Protein AF-A0A9N9KA61-F1 (afdb_monomer_lite)

Sequence (278 aa):
DECEENENVFFELIQNPFEILEFSRNLKVINDILEKQPDSPISALCVDVIQTQFLINYDLQKLSLYFMDATQILFTDEVKALQLISSISLLKSFGNAFWSTRGQENFLINPVEIDEDEELDINLRNINQRMELPNPLIHSFLIYLLKALKLSQGFSLDDIKRFCQTNKNSMPWLNGLEWTEKEGGRIDFNPYWYLEHYNRAEHAADRICRGDETFSNELLKSITNAKANEKDLVDLRVSFSGMIITRMYHIRASRELNQVETILAQKIYASLEKAHLP

pLDDT: mean 72.26, std 16.19, range [34.75, 95.19]

Radius of gyration: 22.52 Å; chains: 1; bounding box: 49×54×66 Å

Secondary structure (DSSP, 8-state):
------TTHHHHHHH-HHHHHHH-HHHHHHHHHHHH-TTSHHHHHHHHHIIIIISTT--HHHHHTTHHHHHHHTT-SS--HHHHHHHHHHHHHHHHHHHHHTTT--TTTSPPP----TT-S--HHHHHHHHTS--HHHHHHHHHHHHHHHHHH---HHHHHHHHHHHTTT-GGGGG-----SSS------TTTTSHHHHHHHHHHHHHHTT-HHHHHHHHHHHH-TTS-HHHHHHHHHHHHHHHHHHHHHHHTTS---HHHHHHHHHHHHHHHHT---

Structure (mmCIF, N/CA/C/O backbone):
data_AF-A0A9N9KA61-F1
#
_entry.id   AF-A0A9N9KA61-F1
#
loop_
_atom_site.group_PDB
_atom_site.id
_atom_site.type_symbol
_atom_site.label_atom_id
_atom_site.label_alt_id
_atom_site.label_comp_id
_atom_site.label_asym_id
_atom_site.label_entity_id
_atom_site.label_seq_id
_atom_site.pdbx_PDB_ins_code
_atom_site.Cartn_x
_atom_site.Cartn_y
_atom_site.Cartn_z
_atom_site.occupancy
_atom_site.B_iso_or_equiv
_atom_site.auth_seq_id
_atom_site.auth_comp_id
_atom_site.auth_asym_id
_atom_site.auth_atom_id
_atom_site.pdbx_PDB_model_num
ATOM 1 N N . ASP A 1 1 ? -1.951 9.232 34.457 1.00 37.59 1 ASP A N 1
ATOM 2 C CA . ASP A 1 1 ? -1.099 8.172 33.885 1.00 37.59 1 ASP A CA 1
ATOM 3 C C . ASP A 1 1 ? -1.436 7.899 32.415 1.00 37.59 1 ASP A C 1
ATOM 5 O O . ASP A 1 1 ? -1.527 6.753 32.014 1.00 37.59 1 ASP A O 1
ATOM 9 N N . GLU A 1 2 ? -1.616 8.948 31.598 1.00 36.41 2 GLU A N 1
ATOM 10 C CA . GLU A 1 2 ? -2.076 8.861 30.190 1.00 36.41 2 GLU A CA 1
ATOM 11 C C . GLU A 1 2 ? -1.020 9.357 29.172 1.00 36.41 2 GLU A C 1
ATOM 13 O O . GLU A 1 2 ? -1.367 9.718 28.054 1.00 36.41 2 GLU A O 1
ATOM 18 N N . CYS A 1 3 ? 0.270 9.412 29.528 1.00 34.75 3 CYS A N 1
ATOM 19 C CA . CYS A 1 3 ? 1.287 10.084 28.698 1.00 34.75 3 CYS A CA 1
ATOM 20 C C . CYS A 1 3 ? 2.586 9.286 28.505 1.00 34.75 3 CYS A C 1
ATOM 22 O O . CYS A 1 3 ? 3.669 9.858 28.556 1.00 34.75 3 CYS A O 1
ATOM 24 N N . GLU A 1 4 ? 2.491 7.990 28.239 1.00 42.88 4 GLU A N 1
ATOM 25 C CA . GLU A 1 4 ? 3.420 7.370 27.292 1.00 42.88 4 GLU A CA 1
ATOM 26 C C . GLU A 1 4 ? 2.532 6.837 26.170 1.00 42.88 4 GLU A C 1
ATOM 28 O O . GLU A 1 4 ? 1.972 5.747 26.270 1.00 42.88 4 GLU A O 1
ATOM 33 N N . GLU A 1 5 ? 2.276 7.671 25.154 1.00 52.91 5 GLU A N 1
ATOM 34 C CA . GLU A 1 5 ? 1.720 7.184 23.891 1.00 52.91 5 GLU A CA 1
ATOM 35 C C . GLU A 1 5 ? 2.680 6.103 23.406 1.00 52.91 5 GLU A C 1
ATOM 37 O O . GLU A 1 5 ? 3.788 6.401 22.971 1.00 52.91 5 GLU A O 1
ATOM 42 N N . ASN A 1 6 ? 2.292 4.843 23.604 1.00 62.62 6 ASN A N 1
ATOM 43 C CA . ASN A 1 6 ? 3.119 3.699 23.276 1.00 62.62 6 ASN A CA 1
ATOM 44 C C . ASN A 1 6 ? 3.519 3.827 21.799 1.00 62.62 6 ASN A C 1
ATOM 46 O O . ASN A 1 6 ? 2.664 3.730 20.917 1.00 62.62 6 ASN A O 1
ATOM 50 N N . GLU A 1 7 ? 4.803 4.077 21.523 1.00 66.56 7 GLU A N 1
ATOM 51 C CA . GLU A 1 7 ? 5.330 4.287 20.163 1.00 66.56 7 GLU A CA 1
ATOM 52 C C . GLU A 1 7 ? 5.029 3.095 19.234 1.00 66.56 7 GLU A C 1
ATOM 54 O O . GLU A 1 7 ? 5.123 3.203 18.008 1.00 66.56 7 GLU A O 1
ATOM 59 N N . ASN A 1 8 ? 4.642 1.955 19.820 1.00 83.19 8 ASN A N 1
ATOM 60 C CA . ASN A 1 8 ? 4.286 0.724 19.133 1.00 83.19 8 ASN A CA 1
ATOM 61 C C . ASN A 1 8 ? 2.783 0.426 19.100 1.00 83.19 8 ASN A C 1
ATOM 63 O O . ASN A 1 8 ? 2.400 -0.649 18.642 1.00 83.19 8 ASN A O 1
ATOM 67 N N . VAL A 1 9 ? 1.921 1.354 19.524 1.00 88.94 9 VAL A N 1
ATOM 68 C CA . VAL A 1 9 ? 0.476 1.107 19.661 1.00 88.94 9 VAL A CA 1
ATOM 69 C C . VAL A 1 9 ? -0.165 0.589 18.374 1.00 88.94 9 VAL A C 1
ATOM 71 O O . VAL A 1 9 ? -1.014 -0.293 18.420 1.00 88.94 9 VAL A O 1
ATOM 74 N N . PHE A 1 10 ? 0.270 1.076 17.209 1.00 90.88 10 PHE A N 1
ATOM 75 C CA . PHE A 1 10 ? -0.259 0.627 15.919 1.00 90.88 10 PHE A CA 1
ATOM 76 C C . PHE A 1 10 ? 0.281 -0.739 15.483 1.00 90.88 10 PHE A C 1
ATOM 78 O O . PHE A 1 10 ? -0.416 -1.444 14.761 1.00 90.88 10 PHE A O 1
ATOM 85 N N . PHE A 1 11 ? 1.471 -1.145 15.936 1.00 92.25 11 PHE A N 1
ATOM 86 C CA . PHE A 1 11 ? 1.954 -2.515 15.740 1.00 92.25 11 PHE A CA 1
ATOM 87 C C . PHE A 1 11 ? 1.181 -3.492 16.626 1.00 92.25 11 PHE A C 1
ATOM 89 O O . PHE A 1 11 ? 0.689 -4.511 16.146 1.00 92.25 11 PHE A O 1
ATOM 96 N N . GLU A 1 12 ? 0.991 -3.139 17.898 1.00 91.88 12 GLU A N 1
ATOM 97 C CA . GLU A 1 12 ? 0.197 -3.932 18.839 1.00 91.88 12 GLU A CA 1
ATOM 98 C C . GLU A 1 12 ? -1.258 -4.048 18.385 1.00 91.88 12 GLU A C 1
ATOM 100 O O . GLU A 1 12 ? -1.851 -5.116 18.489 1.00 91.88 12 GLU A O 1
ATOM 105 N N . LEU A 1 13 ? -1.827 -2.984 17.810 1.00 92.56 13 LEU A N 1
ATOM 106 C CA . LEU A 1 13 ? -3.186 -2.991 17.276 1.00 92.56 13 LEU A CA 1
ATOM 107 C C . LEU A 1 13 ? -3.352 -3.961 16.093 1.00 92.56 13 LEU A C 1
ATOM 109 O O . LEU A 1 13 ? -4.434 -4.517 15.917 1.00 92.56 13 LEU A O 1
ATOM 113 N N . ILE A 1 14 ? -2.306 -4.186 15.290 1.00 93.56 14 ILE A N 1
ATOM 114 C CA . ILE A 1 14 ? -2.343 -5.168 14.194 1.00 93.56 14 ILE A CA 1
ATOM 115 C C . ILE A 1 14 ? -2.494 -6.588 14.754 1.00 93.56 14 ILE A C 1
ATOM 117 O O . ILE A 1 14 ? -3.266 -7.371 14.201 1.00 93.56 14 ILE A O 1
ATOM 121 N N . GLN A 1 15 ? -1.811 -6.896 15.858 1.00 92.25 15 GLN A N 1
ATOM 122 C CA . GLN A 1 15 ? -1.774 -8.235 16.454 1.00 92.25 15 GLN A CA 1
ATOM 123 C C . GLN A 1 15 ? -2.919 -8.483 17.450 1.00 92.25 15 GLN A C 1
ATOM 125 O O . GLN A 1 15 ? -3.560 -9.529 17.403 1.00 92.25 15 GLN A O 1
ATOM 130 N N . ASN A 1 16 ? -3.211 -7.511 18.318 1.00 91.06 16 ASN A N 1
ATOM 131 C CA . ASN A 1 16 ? -4.141 -7.624 19.447 1.00 91.06 16 ASN A CA 1
ATOM 132 C C . ASN A 1 16 ? -5.158 -6.462 19.458 1.00 91.06 16 ASN A C 1
ATOM 134 O O . ASN A 1 16 ? -5.210 -5.673 20.406 1.00 91.06 16 ASN A O 1
ATOM 138 N N . PRO A 1 17 ? -6.010 -6.329 18.423 1.00 91.12 17 PRO A N 1
ATOM 139 C CA . PRO A 1 17 ? -6.897 -5.175 18.261 1.00 91.12 17 PRO A CA 1
ATOM 140 C C . PRO A 1 17 ? -7.887 -5.007 19.421 1.00 91.12 17 PRO A C 1
ATOM 142 O O . PRO A 1 17 ? -8.174 -3.884 19.825 1.00 91.12 17 PRO A O 1
AT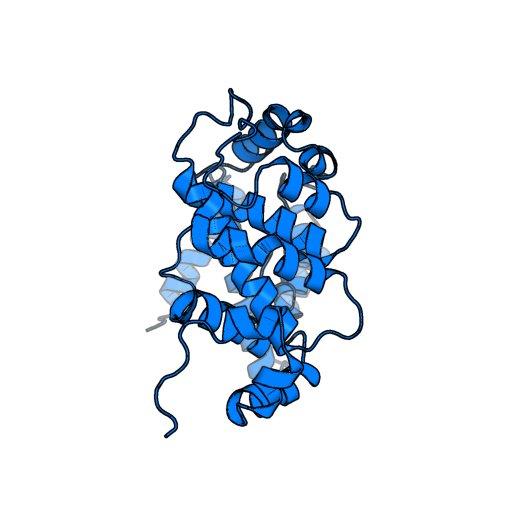OM 145 N N . PHE A 1 18 ? -8.423 -6.100 19.972 1.00 88.69 18 PHE A N 1
ATOM 146 C CA . PHE A 1 18 ? -9.443 -6.034 21.022 1.00 88.69 18 PHE A CA 1
ATOM 147 C C . PHE A 1 18 ? -8.883 -5.479 22.332 1.00 88.69 18 PHE A C 1
ATOM 149 O O . PHE A 1 18 ? -9.473 -4.562 22.897 1.00 88.69 18 PHE A O 1
ATOM 156 N N . GLU A 1 19 ? -7.722 -5.970 22.769 1.00 88.50 19 GLU A N 1
ATOM 157 C CA . GLU A 1 19 ? -7.084 -5.529 24.014 1.00 88.50 19 GLU A CA 1
ATOM 158 C C . GLU A 1 19 ? -6.698 -4.046 23.945 1.00 88.50 19 GLU A C 1
ATOM 160 O O . GLU A 1 19 ? -7.005 -3.273 24.854 1.00 88.50 19 GLU A O 1
ATOM 165 N N . ILE A 1 20 ? -6.113 -3.610 22.825 1.00 89.56 20 ILE A N 1
ATOM 166 C CA . ILE A 1 20 ? -5.687 -2.217 22.640 1.00 89.56 20 ILE A CA 1
ATOM 167 C C . ILE A 1 20 ? -6.881 -1.258 22.562 1.00 89.56 20 ILE A C 1
ATOM 169 O O . ILE A 1 20 ? -6.844 -0.166 23.138 1.00 89.56 20 ILE A O 1
ATOM 173 N N . LEU A 1 21 ? -7.967 -1.654 21.891 1.00 89.25 21 LEU A N 1
ATOM 174 C CA . LEU A 1 21 ? -9.187 -0.845 21.818 1.00 89.25 21 LEU A CA 1
ATOM 175 C C . LEU A 1 21 ? -9.950 -0.808 23.151 1.00 89.25 21 LEU A C 1
ATOM 177 O O . LEU A 1 21 ? -10.668 0.156 23.414 1.00 89.25 21 LEU A O 1
ATOM 181 N N . GLU A 1 22 ? -9.823 -1.824 24.003 1.00 87.44 22 GLU A N 1
ATOM 182 C CA . GLU A 1 22 ? -10.359 -1.770 25.367 1.00 87.44 22 GLU A CA 1
ATOM 183 C C . GLU A 1 22 ? -9.522 -0.873 26.279 1.00 87.44 22 GLU A C 1
ATOM 185 O O . GLU A 1 22 ? -10.087 -0.125 27.081 1.00 87.44 22 GLU A O 1
ATOM 190 N N . PHE A 1 23 ? -8.197 -0.895 26.120 1.00 85.81 23 PHE A N 1
ATOM 191 C CA . PHE A 1 23 ? -7.278 -0.085 26.912 1.00 85.81 23 PHE A CA 1
ATOM 192 C C . PHE A 1 23 ? -7.343 1.409 26.555 1.00 85.81 23 PHE A C 1
ATOM 194 O O . PHE A 1 23 ? -7.312 2.263 27.440 1.00 85.81 23 PHE A O 1
ATOM 201 N N . SER A 1 24 ? -7.484 1.748 25.268 1.00 87.25 24 SER A N 1
ATOM 202 C CA . SER A 1 24 ? -7.511 3.137 24.801 1.00 87.25 24 SER A CA 1
ATOM 203 C C . SER A 1 24 ? -8.900 3.586 24.360 1.00 87.25 24 SER A C 1
ATOM 205 O O . SER A 1 24 ? -9.372 3.303 23.254 1.00 87.25 24 SER A O 1
ATOM 207 N N . ARG A 1 25 ? -9.533 4.412 25.201 1.00 87.38 25 ARG A N 1
ATOM 208 C CA . ARG A 1 25 ? -10.829 5.032 24.891 1.00 87.38 25 ARG A CA 1
ATOM 209 C C . ARG A 1 25 ? -10.782 5.877 23.615 1.00 87.38 25 ARG A C 1
ATOM 211 O O . ARG A 1 25 ? -11.756 5.888 22.865 1.00 87.38 25 ARG A O 1
ATOM 218 N N . ASN A 1 26 ? -9.670 6.564 23.357 1.00 87.75 26 ASN A N 1
ATOM 219 C CA . ASN A 1 26 ? -9.511 7.406 22.170 1.00 87.75 26 ASN A CA 1
ATOM 220 C C . ASN A 1 26 ? -9.440 6.561 20.895 1.00 87.75 26 ASN A C 1
ATOM 222 O O . ASN A 1 26 ? -10.169 6.840 19.944 1.00 87.75 26 ASN A O 1
ATOM 226 N N . LEU A 1 27 ? -8.636 5.490 20.892 1.00 89.38 27 LEU A N 1
ATOM 227 C CA . LEU A 1 27 ? -8.548 4.582 19.744 1.00 89.38 27 LEU A CA 1
ATOM 228 C C . LEU A 1 27 ? -9.878 3.873 19.489 1.00 89.38 27 LEU A C 1
ATOM 230 O O . LEU A 1 27 ? -10.267 3.717 18.335 1.00 89.38 27 LEU A O 1
ATOM 234 N N . LYS A 1 28 ? -10.624 3.530 20.546 1.00 91.56 28 LYS A N 1
ATOM 235 C CA . LYS A 1 28 ? -11.981 2.989 20.420 1.00 91.56 28 LYS A CA 1
ATOM 236 C C . LYS A 1 28 ? -12.931 3.947 19.712 1.00 91.56 28 LYS A C 1
ATOM 238 O O . LYS A 1 28 ? -13.596 3.552 18.764 1.00 91.56 28 LYS A O 1
ATOM 243 N N . VAL A 1 29 ? -12.956 5.217 20.122 1.00 90.38 29 VAL A N 1
ATOM 244 C CA . VAL A 1 29 ? -13.795 6.236 19.470 1.00 90.38 29 VAL A CA 1
ATOM 245 C C . VAL A 1 29 ? -13.406 6.411 18.002 1.00 90.38 29 VAL A C 1
ATOM 247 O O . VAL A 1 29 ? -14.286 6.491 17.147 1.00 90.38 29 VAL A O 1
ATOM 250 N N . ILE A 1 30 ? -12.105 6.439 17.696 1.00 87.56 30 ILE A N 1
ATOM 251 C CA . ILE A 1 30 ? -11.615 6.522 16.316 1.00 87.56 30 ILE A CA 1
ATOM 252 C C . ILE A 1 30 ? -12.072 5.295 15.516 1.00 87.56 30 ILE A C 1
ATOM 254 O O . ILE A 1 30 ? -12.637 5.454 14.436 1.00 87.56 30 ILE A O 1
ATOM 258 N N . ASN A 1 31 ? -11.907 4.085 16.058 1.00 91.44 31 ASN A N 1
ATOM 259 C CA . ASN A 1 31 ? -12.370 2.854 15.421 1.00 91.44 31 ASN A CA 1
ATOM 260 C C . ASN A 1 31 ? -13.880 2.889 15.136 1.00 91.44 31 ASN A C 1
ATOM 262 O O . ASN A 1 31 ? -14.290 2.603 14.017 1.00 91.44 31 ASN A O 1
ATOM 266 N N . ASP A 1 32 ? -14.697 3.306 16.104 1.00 91.88 32 ASP A N 1
ATOM 267 C CA . ASP A 1 32 ? -16.156 3.375 15.957 1.00 91.88 32 ASP A CA 1
ATOM 268 C C . ASP A 1 32 ? -16.601 4.404 14.896 1.00 91.88 32 ASP A C 1
ATOM 270 O O . ASP A 1 32 ? -17.663 4.260 14.282 1.00 91.88 32 ASP A O 1
ATOM 274 N N . ILE A 1 33 ? -15.821 5.472 14.683 1.00 88.38 33 ILE A N 1
ATOM 275 C CA . ILE A 1 33 ? -16.050 6.442 13.600 1.00 88.38 33 ILE A CA 1
ATOM 276 C C . ILE A 1 33 ? -15.722 5.803 12.248 1.00 88.38 33 ILE A C 1
ATOM 278 O O . ILE A 1 33 ? -16.516 5.908 11.312 1.00 88.38 33 ILE A O 1
ATOM 282 N N . LEU A 1 34 ? -14.581 5.121 12.157 1.00 87.38 34 LEU A N 1
ATOM 283 C CA . LEU A 1 34 ? -14.114 4.478 10.931 1.00 87.38 34 LEU A CA 1
ATOM 284 C C . LEU A 1 34 ? -15.015 3.310 10.508 1.00 87.38 34 LEU A C 1
ATOM 286 O O . LEU A 1 34 ? -15.314 3.180 9.326 1.00 87.38 34 LEU A O 1
ATOM 290 N N . GLU A 1 35 ? -15.525 2.514 11.455 1.00 89.56 35 GLU A N 1
ATOM 291 C CA . GLU A 1 35 ? -16.476 1.422 11.181 1.00 89.56 35 GLU A CA 1
ATOM 292 C C . GLU A 1 35 ? -17.770 1.929 10.519 1.00 89.56 35 GLU A C 1
ATOM 294 O O . GLU A 1 35 ? -18.388 1.219 9.728 1.00 89.56 35 GLU A O 1
ATOM 299 N N . LYS A 1 36 ? -18.179 3.175 10.793 1.00 87.25 36 LYS A N 1
ATOM 300 C CA . LYS A 1 36 ? -19.365 3.785 10.168 1.00 87.25 36 LYS A CA 1
ATOM 301 C C . LYS A 1 36 ? -19.098 4.315 8.762 1.00 87.25 36 LYS A C 1
ATOM 303 O O . LYS A 1 36 ? -20.052 4.500 8.008 1.00 87.25 36 LYS A O 1
ATOM 308 N N . GLN A 1 37 ? -17.845 4.636 8.434 1.00 78.38 37 GLN A N 1
ATOM 309 C CA . GLN A 1 37 ? -17.455 5.294 7.182 1.00 78.38 37 GLN A CA 1
ATOM 310 C C . GLN A 1 37 ? -16.083 4.797 6.676 1.00 78.38 37 GLN A C 1
ATOM 312 O O . GLN A 1 37 ? -15.128 5.581 6.621 1.00 78.38 37 GLN A O 1
ATOM 317 N N . PRO A 1 38 ? -15.975 3.512 6.286 1.00 67.88 38 PRO A N 1
ATOM 318 C CA . PRO A 1 38 ? -14.695 2.884 5.952 1.00 67.88 38 PRO A CA 1
ATOM 319 C C . PRO A 1 38 ? -14.012 3.512 4.727 1.00 67.88 38 PRO A C 1
ATOM 321 O O . PRO A 1 38 ? -12.801 3.712 4.754 1.00 67.88 38 PRO A O 1
ATOM 324 N N . ASP A 1 39 ? -14.776 3.937 3.717 1.00 66.75 39 ASP A N 1
ATOM 325 C CA . ASP A 1 39 ? -14.256 4.517 2.465 1.00 66.75 39 ASP A CA 1
ATOM 326 C C . ASP A 1 39 ? -14.258 6.057 2.462 1.00 66.75 39 ASP A C 1
ATOM 328 O O . ASP A 1 39 ? -14.497 6.709 1.443 1.00 66.75 39 ASP A O 1
ATOM 332 N N . SER A 1 40 ? -14.047 6.672 3.626 1.00 74.12 40 SER A N 1
ATOM 333 C CA . SER A 1 40 ? -14.072 8.129 3.766 1.00 74.12 40 SER A CA 1
ATOM 334 C C . SER A 1 40 ? -12.689 8.772 3.578 1.00 74.12 40 SER A C 1
ATOM 336 O O . SER A 1 40 ? -11.658 8.140 3.824 1.00 74.12 40 SER A O 1
ATOM 338 N N . PRO A 1 41 ? -12.629 10.078 3.247 1.00 73.19 41 PRO A N 1
ATOM 339 C CA . PRO A 1 41 ? -11.389 10.853 3.324 1.00 73.19 41 PRO A CA 1
ATOM 340 C C . PRO A 1 41 ? -10.726 10.810 4.711 1.00 73.19 41 PRO A C 1
ATOM 342 O O . PRO A 1 41 ? -9.517 10.996 4.817 1.00 73.19 41 PRO A O 1
ATOM 345 N N . ILE A 1 42 ? -11.501 10.540 5.769 1.00 72.31 42 ILE A N 1
ATOM 346 C CA . ILE A 1 42 ? -10.991 10.379 7.136 1.00 72.31 42 ILE A CA 1
ATOM 347 C C . ILE A 1 42 ? -10.130 9.120 7.228 1.00 72.31 42 ILE A C 1
ATOM 349 O O . ILE A 1 42 ? -9.043 9.184 7.790 1.00 72.31 42 ILE A O 1
ATOM 353 N N . SER A 1 43 ? -10.550 8.008 6.620 1.00 74.44 43 SER A N 1
ATOM 354 C CA . SER A 1 43 ? -9.748 6.781 6.576 1.00 74.44 43 SER A CA 1
ATOM 355 C C . SER A 1 43 ? -8.406 7.006 5.879 1.00 74.44 43 SER A C 1
ATOM 357 O O . SER A 1 43 ? -7.368 6.579 6.381 1.00 74.44 43 SER A O 1
ATOM 359 N N . ALA A 1 44 ? -8.409 7.732 4.755 1.00 75.44 44 ALA A N 1
ATOM 360 C CA . ALA A 1 44 ? -7.182 8.093 4.046 1.00 75.44 44 ALA A CA 1
ATOM 361 C C . ALA A 1 44 ? -6.268 8.990 4.900 1.00 75.44 44 ALA A C 1
ATOM 363 O O . ALA A 1 44 ? -5.075 8.719 5.012 1.00 75.44 44 ALA A O 1
ATOM 364 N N . LEU A 1 45 ? -6.837 10.001 5.563 1.00 73.88 45 LEU A N 1
ATOM 365 C CA . LEU A 1 45 ? -6.098 10.869 6.478 1.00 73.88 45 LEU A CA 1
ATOM 366 C C . LEU A 1 45 ? -5.504 10.087 7.657 1.00 73.88 45 LEU A C 1
ATOM 368 O O . LEU A 1 45 ? -4.360 10.327 8.027 1.00 73.88 45 LEU A O 1
ATOM 372 N N . CYS A 1 46 ? -6.247 9.139 8.236 1.00 77.44 46 CYS A N 1
ATOM 373 C CA . CYS A 1 46 ? -5.741 8.280 9.305 1.00 77.44 46 CYS A CA 1
ATOM 374 C C . CYS A 1 46 ? -4.538 7.457 8.837 1.00 77.44 46 CYS A C 1
ATOM 376 O O . CYS A 1 46 ? -3.549 7.387 9.563 1.00 77.44 46 CYS A O 1
ATOM 378 N N . VAL A 1 47 ? -4.590 6.892 7.625 1.00 79.88 47 VAL A N 1
ATOM 379 C CA . VAL A 1 47 ? -3.443 6.182 7.041 1.00 79.88 47 VAL A CA 1
ATOM 380 C C . VAL A 1 47 ? -2.225 7.100 6.940 1.00 79.88 47 VAL A C 1
ATOM 382 O O . VAL A 1 47 ? -1.132 6.728 7.366 1.00 79.88 47 VAL A O 1
ATOM 385 N N . ASP A 1 48 ? -2.412 8.313 6.421 1.00 74.94 48 ASP A N 1
ATOM 386 C CA . ASP A 1 48 ? -1.316 9.265 6.238 1.00 74.94 48 ASP A CA 1
ATOM 387 C C . ASP A 1 48 ? -0.731 9.735 7.582 1.00 74.94 48 ASP A C 1
ATOM 389 O O . ASP A 1 48 ? 0.489 9.841 7.722 1.00 74.94 48 ASP A O 1
ATOM 393 N N . VAL A 1 49 ? -1.566 9.972 8.599 1.00 78.81 49 VAL A N 1
ATOM 394 C CA . VAL A 1 49 ? -1.123 10.348 9.953 1.00 78.81 49 VAL A CA 1
ATOM 395 C C . VAL A 1 49 ? -0.332 9.217 10.606 1.00 78.81 49 VAL A C 1
ATOM 397 O O . VAL A 1 49 ? 0.769 9.458 11.098 1.00 78.81 49 VAL A O 1
ATOM 400 N N . ILE A 1 50 ? -0.838 7.980 10.567 1.00 84.12 50 ILE A N 1
ATOM 401 C CA . ILE A 1 50 ? -0.130 6.814 11.118 1.00 84.12 50 ILE A CA 1
ATOM 402 C C . ILE A 1 50 ? 1.223 6.652 10.422 1.00 84.12 50 ILE A C 1
ATOM 404 O O . ILE A 1 50 ? 2.257 6.509 11.075 1.00 84.12 50 ILE A O 1
ATOM 408 N N . GLN A 1 51 ? 1.239 6.750 9.093 1.00 80.75 51 GLN A N 1
ATOM 409 C CA . GLN A 1 51 ? 2.461 6.636 8.312 1.00 80.75 51 GLN A CA 1
ATOM 410 C C . GLN A 1 51 ? 3.486 7.731 8.651 1.00 80.75 51 GLN A C 1
ATOM 412 O O . GLN A 1 51 ? 4.655 7.424 8.869 1.00 80.75 51 GLN A O 1
ATOM 417 N N . THR A 1 52 ? 3.067 8.997 8.690 1.00 77.38 52 THR A N 1
ATOM 418 C CA . THR A 1 52 ? 3.984 10.147 8.802 1.00 77.38 52 THR A CA 1
ATOM 419 C C . THR A 1 52 ? 4.404 10.484 10.225 1.00 77.38 52 THR A C 1
ATOM 421 O O . THR A 1 52 ? 5.485 11.035 10.403 1.00 77.38 52 THR A O 1
ATOM 424 N N . GLN A 1 53 ? 3.583 10.174 11.229 1.00 81.25 53 GLN A N 1
ATOM 425 C CA . GLN A 1 53 ? 3.875 10.519 12.624 1.00 81.25 53 GLN A CA 1
ATOM 426 C C . GLN A 1 53 ? 4.402 9.330 13.422 1.00 81.25 53 GLN A C 1
ATOM 428 O O . GLN A 1 53 ? 5.276 9.514 14.262 1.00 81.25 53 GLN A O 1
ATOM 433 N N . PHE A 1 54 ? 3.911 8.121 13.141 1.00 85.75 54 PHE A N 1
ATOM 434 C CA . PHE A 1 54 ? 4.235 6.942 13.945 1.00 85.75 54 PHE A CA 1
ATOM 435 C C . PHE A 1 54 ? 5.193 5.996 13.229 1.00 85.75 54 PHE A C 1
ATOM 437 O O . PHE A 1 54 ? 6.075 5.440 13.869 1.00 85.75 54 PHE A O 1
ATOM 444 N N . LEU A 1 55 ? 5.058 5.819 11.910 1.00 84.38 55 LEU A N 1
ATOM 445 C CA . LEU A 1 55 ? 5.830 4.805 11.182 1.00 84.38 55 LEU A CA 1
ATOM 446 C C . LEU A 1 55 ? 7.053 5.332 10.422 1.00 84.38 55 LEU A C 1
ATOM 448 O O . LEU A 1 55 ? 7.857 4.530 9.954 1.00 84.38 55 LEU A O 1
ATOM 452 N N . ILE A 1 56 ? 7.210 6.651 10.292 1.00 78.06 56 ILE A N 1
ATOM 453 C CA . ILE A 1 56 ? 8.234 7.272 9.436 1.00 78.06 56 ILE A CA 1
ATOM 454 C C . ILE A 1 56 ? 9.676 6.945 9.852 1.00 78.06 56 ILE A C 1
ATOM 456 O O . ILE A 1 56 ? 10.561 6.898 9.003 1.00 78.06 56 ILE A O 1
ATOM 460 N N . ASN A 1 57 ? 9.907 6.717 11.146 1.00 78.44 57 ASN A N 1
ATOM 461 C CA . ASN A 1 57 ? 11.243 6.511 11.708 1.00 78.44 57 ASN A CA 1
ATOM 462 C C . ASN A 1 57 ? 11.651 5.032 11.779 1.00 78.44 57 ASN A C 1
ATOM 464 O O . ASN A 1 57 ? 12.748 4.736 12.248 1.00 78.44 57 ASN A O 1
ATOM 468 N N . TYR A 1 58 ? 10.788 4.106 11.353 1.00 86.88 58 TYR A N 1
ATOM 469 C CA . TYR A 1 58 ? 11.091 2.680 11.400 1.00 86.88 58 TYR A CA 1
ATOM 470 C C . TYR A 1 58 ? 11.732 2.197 10.105 1.00 86.88 58 TYR A C 1
ATOM 472 O O . TYR A 1 58 ? 11.305 2.542 9.002 1.00 86.88 58 TYR A O 1
ATOM 480 N N . ASP A 1 59 ? 12.772 1.385 10.261 1.00 88.38 59 ASP A N 1
ATOM 481 C CA . ASP A 1 59 ? 13.497 0.774 9.159 1.00 88.38 59 ASP A CA 1
ATOM 482 C C . ASP A 1 59 ? 12.774 -0.463 8.604 1.00 88.38 59 ASP A C 1
ATOM 484 O O . ASP A 1 59 ? 11.748 -0.927 9.116 1.00 88.38 59 ASP A O 1
ATOM 488 N N . LEU A 1 60 ? 13.320 -1.002 7.511 1.00 88.38 60 LEU A N 1
ATOM 489 C CA . LEU A 1 60 ? 12.777 -2.200 6.879 1.00 88.38 60 LEU A CA 1
ATOM 490 C C . LEU A 1 60 ? 12.780 -3.403 7.832 1.00 88.38 60 LEU A C 1
ATOM 492 O O . LEU A 1 60 ? 11.857 -4.211 7.765 1.00 88.38 60 LEU A O 1
ATOM 496 N N . GLN A 1 61 ? 13.773 -3.507 8.721 1.00 88.25 61 GLN A N 1
ATOM 497 C CA . GLN A 1 61 ? 13.893 -4.618 9.661 1.00 88.25 61 GLN A CA 1
ATOM 498 C C . GLN A 1 61 ? 12.743 -4.623 10.667 1.00 88.25 61 GLN A C 1
ATOM 500 O O . GLN A 1 61 ? 12.116 -5.655 10.880 1.00 88.25 61 GLN A O 1
ATOM 505 N N . LYS A 1 62 ? 12.394 -3.476 11.254 1.00 89.31 62 LYS A N 1
ATOM 506 C CA . LYS A 1 62 ? 11.255 -3.415 12.173 1.00 89.31 62 LYS A CA 1
ATOM 507 C C . LYS A 1 62 ? 9.922 -3.594 11.450 1.00 89.31 62 LYS A C 1
ATOM 509 O O . LYS A 1 62 ? 9.023 -4.237 11.983 1.00 89.31 62 LYS A O 1
ATOM 514 N N . LEU A 1 63 ? 9.775 -3.045 10.244 1.00 91.19 63 LEU A N 1
ATOM 515 C CA . LEU A 1 63 ? 8.540 -3.175 9.464 1.00 91.19 63 LEU A CA 1
ATOM 516 C C . LEU A 1 63 ? 8.311 -4.610 8.967 1.00 91.19 63 LEU A C 1
ATOM 518 O O . LEU A 1 63 ? 7.160 -5.043 8.875 1.00 91.19 63 LEU A O 1
ATOM 522 N N . SER A 1 64 ? 9.379 -5.352 8.662 1.00 90.69 64 SER A N 1
ATOM 523 C CA . SER A 1 64 ? 9.282 -6.734 8.190 1.00 90.69 64 SER A CA 1
ATOM 524 C C . SER A 1 64 ? 8.699 -7.665 9.253 1.00 90.69 64 SER A C 1
ATOM 526 O O . SER A 1 64 ? 7.846 -8.472 8.906 1.00 90.69 64 SER A O 1
ATOM 528 N N . LEU A 1 65 ? 9.008 -7.469 10.541 1.00 91.00 65 LEU A N 1
ATOM 529 C CA . LEU A 1 65 ? 8.453 -8.268 11.651 1.00 91.00 65 LEU A CA 1
ATOM 530 C C . LEU A 1 65 ? 6.916 -8.353 11.653 1.00 91.00 65 LEU A C 1
ATOM 532 O O . LEU A 1 65 ? 6.342 -9.336 12.109 1.00 91.00 65 LEU A O 1
ATOM 536 N N . TYR A 1 66 ? 6.233 -7.332 11.131 1.00 92.69 66 TYR A N 1
ATOM 537 C CA . TYR A 1 66 ? 4.771 -7.223 11.178 1.00 92.69 66 TYR A CA 1
ATOM 538 C C . TYR A 1 66 ? 4.095 -7.384 9.816 1.00 92.69 66 TYR A C 1
ATOM 540 O O . TYR A 1 66 ? 2.868 -7.327 9.720 1.00 92.69 66 TYR A O 1
ATOM 548 N N . PHE A 1 67 ? 4.847 -7.568 8.732 1.00 92.75 67 PHE A N 1
ATOM 549 C CA . PHE A 1 67 ? 4.254 -7.623 7.394 1.00 92.75 67 PHE A CA 1
ATOM 550 C C . PHE A 1 67 ? 3.397 -8.876 7.195 1.00 92.75 67 PHE A C 1
ATOM 552 O O . PHE A 1 67 ? 2.362 -8.807 6.526 1.00 92.75 67 PHE A O 1
ATOM 559 N N . MET A 1 68 ? 3.768 -10.019 7.783 1.00 92.38 68 MET A N 1
ATOM 560 C CA . MET A 1 68 ? 2.955 -11.235 7.669 1.00 92.38 68 MET A CA 1
ATOM 561 C C . MET A 1 68 ? 1.598 -11.077 8.354 1.00 92.38 68 MET A C 1
ATOM 563 O O . MET A 1 68 ? 0.600 -11.531 7.791 1.00 92.38 68 MET A O 1
ATOM 567 N N . ASP A 1 69 ? 1.557 -10.392 9.496 1.00 93.88 69 ASP A N 1
ATOM 568 C CA . ASP A 1 69 ? 0.319 -10.068 10.205 1.00 93.88 69 ASP A CA 1
ATOM 569 C C . ASP A 1 69 ? -0.484 -9.022 9.427 1.00 93.88 69 ASP A C 1
ATOM 571 O O . ASP A 1 69 ? -1.656 -9.228 9.122 1.00 93.88 69 ASP A O 1
ATOM 575 N N . ALA A 1 70 ? 0.158 -7.934 8.995 1.00 94.62 70 ALA A N 1
ATOM 576 C CA . ALA A 1 70 ? -0.508 -6.867 8.255 1.00 94.62 70 ALA A CA 1
ATOM 577 C C . ALA A 1 70 ? -1.110 -7.350 6.925 1.00 94.62 70 ALA A C 1
ATOM 579 O O . ALA A 1 70 ? -2.210 -6.939 6.561 1.00 94.62 70 ALA A O 1
ATOM 580 N N . THR A 1 71 ? -0.429 -8.246 6.205 1.00 94.25 71 THR A N 1
ATOM 581 C CA . THR A 1 71 ? -0.986 -8.861 4.989 1.00 94.25 71 THR A CA 1
ATOM 582 C C . THR A 1 71 ? -2.136 -9.811 5.302 1.00 94.25 71 THR A C 1
ATOM 584 O O . THR A 1 71 ? -3.113 -9.811 4.559 1.00 94.25 71 THR A O 1
ATOM 587 N N . GLN A 1 72 ? -2.065 -10.576 6.398 1.00 94.56 72 GLN A N 1
ATOM 588 C CA . GLN A 1 72 ? -3.150 -11.456 6.846 1.00 94.56 72 GLN A CA 1
ATOM 589 C C . GLN A 1 72 ? -4.449 -10.674 7.083 1.00 94.56 72 GLN A C 1
ATOM 591 O O . GLN A 1 72 ? -5.521 -11.116 6.666 1.00 94.56 72 GLN A O 1
ATOM 596 N N . ILE A 1 73 ? -4.353 -9.483 7.679 1.00 94.44 73 ILE A N 1
ATOM 597 C CA . ILE A 1 73 ? -5.494 -8.591 7.924 1.00 94.44 73 ILE A CA 1
ATOM 598 C C . ILE A 1 73 ? -6.218 -8.180 6.633 1.00 94.44 73 ILE A C 1
ATOM 600 O O . ILE A 1 73 ? -7.435 -8.025 6.649 1.00 94.44 73 ILE A O 1
ATOM 604 N N . LEU A 1 74 ? -5.524 -8.071 5.495 1.00 90.94 74 LEU A N 1
ATOM 605 C CA . LEU A 1 74 ? -6.141 -7.654 4.226 1.00 90.94 74 LEU A CA 1
ATOM 606 C C . LEU A 1 74 ? -7.142 -8.665 3.644 1.00 90.94 74 LEU A C 1
ATOM 608 O O . LEU A 1 74 ? -7.918 -8.321 2.753 1.00 90.94 74 LEU A O 1
ATOM 612 N N . PHE A 1 75 ? -7.110 -9.918 4.090 1.00 88.12 75 PHE A N 1
ATOM 613 C CA . PHE A 1 75 ? -7.995 -10.970 3.581 1.00 88.12 75 PHE A CA 1
ATOM 614 C C . PHE A 1 75 ? -8.656 -11.796 4.685 1.00 88.12 75 PHE A C 1
ATOM 616 O O . PHE A 1 75 ? -9.249 -12.834 4.400 1.00 88.12 75 PHE A O 1
ATOM 623 N N . THR A 1 76 ? -8.546 -11.351 5.934 1.00 90.44 76 THR A N 1
ATOM 624 C CA . THR A 1 76 ? -9.278 -11.937 7.056 1.00 90.44 76 THR A CA 1
ATOM 625 C C . THR A 1 76 ? -10.642 -11.261 7.154 1.00 90.44 76 THR A C 1
ATOM 627 O O . THR A 1 76 ? -10.749 -10.052 6.958 1.00 90.44 76 THR A O 1
ATOM 630 N N . ASP A 1 77 ? -11.686 -12.036 7.434 1.00 82.44 77 ASP A N 1
ATOM 631 C CA . ASP A 1 77 ? -13.019 -11.497 7.702 1.00 82.44 77 ASP A CA 1
ATOM 632 C C . ASP A 1 77 ? -13.102 -10.962 9.145 1.00 82.44 77 ASP A C 1
ATOM 634 O O . ASP A 1 77 ? -12.349 -11.384 10.018 1.00 82.44 77 ASP A O 1
ATOM 638 N N . GLU A 1 78 ? -14.032 -10.039 9.413 1.00 84.50 78 GLU A N 1
ATOM 639 C CA . GLU A 1 78 ? -14.309 -9.504 10.765 1.00 84.50 78 GLU A CA 1
ATOM 640 C C . GLU A 1 78 ? -13.148 -8.743 11.437 1.00 84.50 78 GLU A C 1
ATOM 642 O O . GLU A 1 78 ? -12.920 -8.822 12.645 1.00 84.50 78 GLU A O 1
ATOM 647 N N . VAL A 1 79 ? -12.438 -7.931 10.657 1.00 91.25 79 VAL A N 1
ATOM 648 C CA . VAL A 1 79 ? -11.361 -7.061 11.147 1.00 91.25 79 VAL A CA 1
ATOM 649 C C . VAL A 1 79 ? -11.873 -5.708 11.618 1.00 91.25 79 VAL A C 1
ATOM 651 O O . VAL A 1 79 ? -12.796 -5.123 11.046 1.00 91.25 79 VAL A O 1
ATOM 654 N N . LYS A 1 80 ? -11.233 -5.172 12.660 1.00 93.12 80 LYS A N 1
ATOM 655 C CA . LYS A 1 80 ? -11.532 -3.828 13.158 1.00 93.12 80 LYS A CA 1
ATOM 656 C C . LYS A 1 80 ? -11.069 -2.775 12.155 1.00 93.12 80 LYS A C 1
ATOM 658 O O . LYS A 1 80 ? -9.997 -2.902 11.566 1.00 93.12 80 LYS A O 1
ATOM 663 N N . ALA A 1 81 ? -11.847 -1.708 11.978 1.00 91.69 81 ALA A N 1
ATOM 664 C CA . ALA A 1 81 ? -11.541 -0.684 10.978 1.00 91.69 81 ALA A CA 1
ATOM 665 C C . ALA A 1 81 ? -10.167 -0.040 11.219 1.00 91.69 81 ALA A C 1
ATOM 667 O O . ALA A 1 81 ? -9.377 0.130 10.290 1.00 91.69 81 ALA A O 1
ATOM 668 N N . LEU A 1 82 ? -9.839 0.251 12.482 1.00 92.06 82 LEU A N 1
ATOM 669 C CA . LEU A 1 82 ? -8.539 0.817 12.831 1.00 92.06 82 LEU A CA 1
ATOM 670 C C . LEU A 1 82 ? -7.394 -0.197 12.669 1.00 92.06 82 LEU A C 1
ATOM 672 O O . LEU A 1 82 ? -6.286 0.198 12.311 1.00 92.06 82 LEU A O 1
ATOM 676 N N . GLN A 1 83 ? -7.660 -1.492 12.879 1.00 95.19 83 GLN A N 1
ATOM 677 C CA . GLN A 1 83 ? -6.693 -2.568 12.632 1.00 95.19 83 GLN A CA 1
ATOM 678 C C . GLN A 1 83 ? -6.336 -2.629 11.148 1.00 95.19 83 GLN A C 1
ATOM 680 O O . GLN A 1 83 ? -5.159 -2.563 10.804 1.00 95.19 83 GLN A O 1
ATOM 685 N N . LEU A 1 84 ? -7.345 -2.635 10.272 1.00 93.25 84 LEU A N 1
ATOM 686 C CA . LEU A 1 84 ? -7.152 -2.608 8.823 1.00 93.25 84 LEU A CA 1
ATOM 687 C C . LEU A 1 84 ? -6.370 -1.366 8.370 1.00 93.25 84 LEU A C 1
ATOM 689 O O . LEU A 1 84 ? -5.414 -1.482 7.605 1.00 93.25 84 LEU A O 1
ATOM 693 N N . ILE A 1 85 ? -6.732 -0.182 8.869 1.00 90.56 85 ILE A N 1
ATOM 694 C CA . ILE A 1 85 ? -6.023 1.068 8.557 1.00 90.56 85 ILE A CA 1
ATOM 695 C C . ILE A 1 85 ? -4.563 1.018 9.018 1.00 90.56 85 ILE A C 1
ATOM 697 O O . ILE A 1 85 ? -3.671 1.450 8.283 1.00 90.56 85 ILE A O 1
ATOM 701 N N . SER A 1 86 ? -4.298 0.457 10.196 1.00 93.44 86 SER A N 1
ATOM 702 C CA . SER A 1 86 ? -2.936 0.309 10.719 1.00 93.44 86 SER A CA 1
ATOM 703 C C . SER A 1 86 ? -2.120 -0.657 9.864 1.00 93.44 86 SER A C 1
ATOM 705 O O . SER A 1 86 ? -0.997 -0.331 9.482 1.00 93.44 86 SER A O 1
ATOM 707 N N . SER A 1 87 ? -2.707 -1.787 9.459 1.00 94.81 87 SER A N 1
ATOM 708 C CA . SER A 1 87 ? -2.083 -2.734 8.531 1.00 94.81 87 SER A CA 1
ATOM 709 C C . SER A 1 87 ? -1.771 -2.095 7.177 1.00 94.81 87 SER A C 1
ATOM 711 O O . SER A 1 87 ? -0.652 -2.223 6.687 1.00 94.81 87 SER A O 1
ATOM 713 N N . ILE A 1 88 ? -2.705 -1.343 6.587 1.00 90.69 88 ILE A N 1
ATOM 714 C CA . ILE A 1 88 ? -2.476 -0.629 5.318 1.00 90.69 88 ILE A CA 1
ATOM 715 C C . ILE A 1 88 ? -1.343 0.396 5.462 1.00 90.69 88 ILE A C 1
ATOM 717 O O . ILE A 1 88 ? -0.481 0.489 4.586 1.00 90.69 88 ILE A O 1
ATOM 721 N N . SER A 1 89 ? -1.322 1.149 6.563 1.00 89.50 89 SER A N 1
ATOM 722 C CA . SER A 1 89 ? -0.279 2.146 6.845 1.00 89.50 89 SER A CA 1
ATOM 723 C C . SER A 1 89 ? 1.098 1.495 6.958 1.00 89.50 89 SER A C 1
ATOM 725 O O . SER A 1 89 ? 2.062 1.973 6.359 1.00 89.50 89 SER A O 1
ATOM 727 N N . LEU A 1 90 ? 1.174 0.358 7.655 1.00 94.69 90 LEU A N 1
ATOM 728 C CA . LEU A 1 90 ? 2.391 -0.434 7.788 1.00 94.69 90 LEU A CA 1
ATOM 729 C C . LEU A 1 90 ? 2.887 -0.946 6.442 1.00 94.69 90 LEU A C 1
ATOM 731 O O . LEU A 1 90 ? 4.058 -0.766 6.120 1.00 94.69 90 LEU A O 1
ATOM 735 N N . LEU A 1 91 ? 2.005 -1.528 5.630 1.00 93.88 91 LEU A N 1
ATOM 736 C CA . LEU A 1 91 ? 2.363 -2.056 4.315 1.00 93.88 91 LEU A CA 1
ATOM 737 C C . LEU A 1 91 ? 2.853 -0.949 3.374 1.00 93.88 91 LEU A C 1
ATOM 739 O O . LEU A 1 91 ? 3.834 -1.141 2.654 1.00 93.88 91 LEU A O 1
ATOM 743 N N . LYS A 1 92 ? 2.245 0.242 3.418 1.00 89.38 92 LYS A N 1
ATOM 744 C CA . LYS A 1 92 ? 2.740 1.406 2.670 1.00 89.38 92 LYS A CA 1
ATOM 745 C C . LYS A 1 92 ? 4.144 1.828 3.107 1.00 89.38 92 LYS A C 1
ATOM 747 O O . LYS A 1 92 ? 4.995 2.063 2.245 1.00 89.38 92 LYS A O 1
ATOM 752 N N . SER A 1 93 ? 4.391 1.928 4.415 1.00 89.50 93 SER A N 1
ATOM 753 C CA . SER A 1 93 ? 5.721 2.240 4.956 1.00 89.50 93 SER A CA 1
ATOM 754 C C . SER A 1 93 ? 6.742 1.171 4.583 1.00 89.50 93 SER A C 1
ATOM 756 O O . SER A 1 93 ? 7.824 1.510 4.109 1.00 89.50 93 SER A O 1
ATOM 758 N N . PHE A 1 94 ? 6.367 -0.106 4.693 1.00 91.44 94 PHE A N 1
ATOM 759 C CA . PHE A 1 94 ? 7.183 -1.240 4.270 1.00 91.44 94 PHE A CA 1
ATOM 760 C C . PHE A 1 94 ? 7.562 -1.117 2.796 1.00 91.44 94 PHE A C 1
ATOM 762 O O . PHE A 1 94 ? 8.739 -1.168 2.472 1.00 91.44 94 PHE A O 1
ATOM 769 N N . GLY A 1 95 ? 6.598 -0.880 1.901 1.00 88.62 95 GLY A N 1
ATOM 770 C CA . GLY A 1 95 ? 6.871 -0.754 0.469 1.00 88.62 95 GLY A CA 1
ATOM 771 C C . GLY A 1 95 ? 7.825 0.394 0.132 1.00 88.62 95 GLY A C 1
ATOM 772 O O . GLY A 1 95 ? 8.689 0.249 -0.731 1.00 88.62 95 GLY A O 1
ATOM 773 N N . ASN A 1 96 ? 7.719 1.519 0.842 1.00 85.69 96 ASN A N 1
ATOM 774 C CA . ASN A 1 96 ? 8.648 2.637 0.681 1.00 85.69 96 ASN A CA 1
ATOM 775 C C . ASN A 1 96 ? 10.057 2.275 1.179 1.00 85.69 96 ASN A C 1
ATOM 777 O O . ASN A 1 96 ? 11.037 2.513 0.470 1.00 85.69 96 ASN A O 1
ATOM 781 N N . ALA A 1 97 ? 10.167 1.677 2.369 1.00 86.81 97 ALA A N 1
ATOM 782 C CA . ALA A 1 97 ? 11.440 1.257 2.952 1.00 86.81 97 ALA A CA 1
ATOM 783 C C . ALA A 1 97 ? 12.124 0.160 2.118 1.00 86.81 97 ALA A C 1
ATOM 785 O O . ALA A 1 97 ? 13.329 0.230 1.881 1.00 86.81 97 ALA A O 1
ATOM 786 N N . PHE A 1 98 ? 11.346 -0.795 1.605 1.00 86.69 98 PHE A N 1
ATOM 787 C CA . PHE A 1 98 ? 11.790 -1.928 0.792 1.00 86.69 98 PHE A CA 1
ATOM 788 C C . PHE A 1 98 ? 12.520 -1.489 -0.478 1.00 86.69 98 PHE A C 1
ATOM 790 O O . PHE A 1 98 ? 13.585 -2.007 -0.800 1.00 86.69 98 PHE A O 1
ATOM 797 N N . TRP A 1 99 ? 11.994 -0.486 -1.184 1.00 84.56 99 TRP A N 1
ATOM 798 C CA . TRP A 1 99 ? 12.660 0.029 -2.383 1.00 84.56 99 TRP A CA 1
ATOM 799 C C . TRP A 1 99 ? 13.741 1.064 -2.099 1.00 84.56 99 TRP A C 1
ATOM 801 O O . TRP A 1 99 ? 14.593 1.281 -2.954 1.00 84.56 99 TRP A O 1
ATOM 811 N N . SER A 1 100 ? 13.696 1.724 -0.942 1.00 81.25 100 SER A N 1
ATOM 812 C CA . SER A 1 100 ? 14.701 2.729 -0.572 1.00 81.25 100 SER A CA 1
ATOM 813 C C . SER A 1 100 ? 16.003 2.087 -0.089 1.00 81.25 100 SER A C 1
ATOM 815 O O . SER A 1 100 ? 17.080 2.607 -0.361 1.00 81.25 100 SER A O 1
ATOM 817 N N . THR A 1 101 ? 15.915 0.946 0.598 1.00 78.88 101 THR A N 1
ATOM 818 C CA . THR A 1 101 ? 17.077 0.199 1.116 1.00 78.88 101 THR A CA 1
ATOM 819 C C . THR A 1 101 ? 17.884 -0.485 0.019 1.00 78.88 101 THR A C 1
ATOM 821 O O . THR A 1 101 ? 19.107 -0.512 0.100 1.00 78.88 101 THR A O 1
ATOM 824 N N . ARG A 1 102 ? 17.232 -0.960 -1.045 1.00 72.19 102 ARG A N 1
ATOM 825 C CA . ARG A 1 102 ? 17.892 -1.677 -2.151 1.00 72.19 102 ARG A CA 1
ATOM 826 C C . ARG A 1 102 ? 18.593 -0.781 -3.186 1.00 72.19 102 ARG A C 1
ATOM 828 O O . ARG A 1 102 ? 19.064 -1.271 -4.203 1.00 72.19 102 ARG A O 1
ATOM 835 N N . GLY A 1 103 ? 18.690 0.528 -2.931 1.00 60.22 103 GLY A N 1
ATOM 836 C CA . GLY A 1 103 ? 19.472 1.471 -3.743 1.00 60.22 103 GLY A CA 1
ATOM 837 C C . GLY A 1 103 ? 19.092 1.520 -5.232 1.00 60.22 103 GLY A C 1
ATOM 838 O O . GLY A 1 103 ? 18.075 0.974 -5.651 1.00 60.22 103 GLY A O 1
ATOM 839 N N . GLN A 1 104 ? 19.908 2.199 -6.045 1.00 58.16 104 GLN A N 1
ATOM 840 C CA . GLN A 1 104 ? 19.803 2.179 -7.513 1.00 58.16 104 GLN A CA 1
ATOM 841 C C . GLN A 1 104 ? 20.501 0.942 -8.088 1.00 58.16 104 GLN A C 1
ATOM 843 O O . GLN A 1 104 ? 21.410 1.046 -8.916 1.00 58.16 104 GLN A O 1
ATOM 848 N N . GLU A 1 105 ? 20.125 -0.248 -7.626 1.00 60.12 105 GLU A N 1
ATOM 849 C CA . GLU A 1 105 ? 20.518 -1.456 -8.338 1.00 60.12 105 GLU A CA 1
ATOM 850 C C . GLU A 1 105 ? 19.951 -1.411 -9.759 1.00 60.12 105 GLU A C 1
ATOM 852 O O . GLU A 1 105 ? 18.881 -0.854 -10.028 1.00 60.12 105 GLU A O 1
ATOM 857 N N . ASN A 1 106 ? 20.684 -1.987 -10.711 1.00 67.62 106 ASN A N 1
ATOM 858 C CA . ASN A 1 106 ? 20.278 -1.990 -12.111 1.00 67.62 106 ASN A CA 1
ATOM 859 C C . ASN A 1 106 ? 19.195 -3.062 -12.347 1.00 67.62 106 ASN A C 1
ATOM 861 O O . ASN A 1 106 ? 19.370 -3.980 -13.152 1.00 67.62 106 ASN A O 1
ATOM 865 N N . PHE A 1 107 ? 18.069 -2.940 -11.632 1.00 70.00 107 PHE A N 1
ATOM 866 C CA . PHE A 1 107 ? 16.936 -3.871 -11.609 1.00 70.00 107 PHE A CA 1
ATOM 867 C C . PHE A 1 107 ? 16.303 -4.111 -12.990 1.00 70.00 107 PHE A C 1
ATOM 869 O O . PHE A 1 107 ? 15.513 -5.032 -13.196 1.00 70.00 107 PHE A O 1
ATOM 876 N N . LEU A 1 108 ? 16.617 -3.238 -13.950 1.00 70.31 108 LEU A N 1
ATOM 877 C CA . LEU A 1 108 ? 16.182 -3.336 -15.341 1.00 70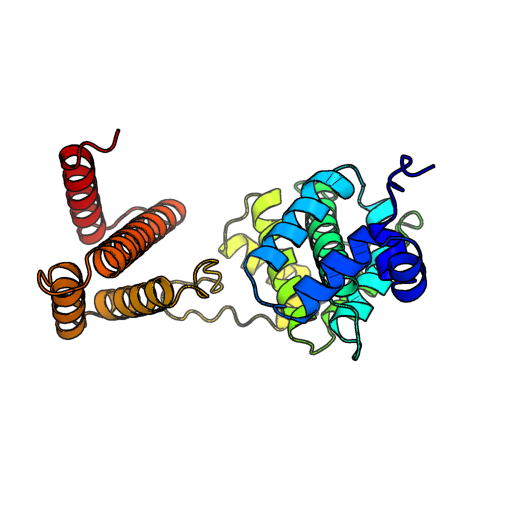.31 108 LEU A CA 1
ATOM 878 C C . LEU A 1 108 ? 16.926 -4.429 -16.116 1.00 70.31 108 LEU A C 1
ATOM 880 O O . LEU A 1 108 ? 16.459 -4.856 -17.175 1.00 70.31 108 LEU A O 1
ATOM 884 N N . ILE A 1 109 ? 18.091 -4.843 -15.620 1.00 71.12 109 ILE A N 1
ATOM 885 C CA . ILE A 1 109 ? 18.981 -5.820 -16.256 1.00 71.12 109 ILE A CA 1
ATOM 886 C C . ILE A 1 109 ? 19.146 -7.042 -15.356 1.00 71.12 109 ILE A C 1
ATOM 888 O O . ILE A 1 109 ? 19.099 -8.165 -15.852 1.00 71.12 109 ILE A O 1
ATOM 892 N N . ASN A 1 110 ? 19.283 -6.818 -14.051 1.00 75.56 110 ASN A N 1
ATOM 893 C CA . ASN A 1 110 ? 19.477 -7.876 -13.075 1.00 75.56 110 ASN A CA 1
ATOM 894 C C . ASN A 1 110 ? 18.173 -8.121 -12.311 1.00 75.56 110 ASN A C 1
ATOM 896 O O . ASN A 1 110 ? 17.585 -7.161 -11.805 1.00 75.56 110 ASN A O 1
ATOM 900 N N . PRO A 1 111 ? 17.699 -9.376 -12.230 1.00 76.50 111 PRO A N 1
ATOM 901 C CA . PRO A 1 111 ? 16.615 -9.721 -11.330 1.00 76.50 111 PRO A CA 1
ATOM 902 C C . PRO A 1 111 ? 17.009 -9.400 -9.888 1.00 76.50 111 PRO A C 1
ATOM 904 O O . PRO A 1 111 ? 18.150 -9.622 -9.496 1.00 76.50 111 PRO A O 1
ATOM 907 N N . VAL A 1 112 ? 16.047 -8.922 -9.111 1.00 76.00 112 VAL A N 1
ATOM 908 C CA . VAL A 1 112 ? 16.130 -8.801 -7.662 1.00 76.00 112 VAL A CA 1
ATOM 909 C C . VAL A 1 112 ? 16.438 -10.181 -7.110 1.00 76.00 112 VAL A C 1
ATOM 911 O O . VAL A 1 112 ? 15.730 -11.159 -7.399 1.00 76.00 112 VAL A O 1
ATOM 914 N N . GLU A 1 113 ? 17.522 -10.242 -6.353 1.00 70.00 113 GLU A N 1
ATOM 915 C CA . GLU A 1 113 ? 17.957 -11.462 -5.708 1.00 70.00 113 GLU A CA 1
ATOM 916 C C . GLU A 1 113 ? 16.981 -11.815 -4.580 1.00 70.00 113 GLU A C 1
ATOM 918 O O . GLU A 1 113 ? 16.338 -10.962 -3.957 1.00 70.00 113 GLU A O 1
ATOM 923 N N . ILE A 1 114 ? 16.787 -13.116 -4.375 1.00 61.69 114 ILE A N 1
ATOM 924 C CA . ILE A 1 114 ? 16.118 -13.589 -3.171 1.00 61.69 114 ILE A CA 1
ATOM 925 C C . ILE A 1 114 ? 17.158 -13.401 -2.079 1.00 61.69 114 ILE A C 1
ATOM 927 O O . ILE A 1 114 ? 18.073 -14.213 -1.991 1.00 61.69 114 ILE A O 1
ATOM 931 N N . ASP A 1 115 ? 17.038 -12.321 -1.309 1.00 61.25 115 ASP A N 1
ATOM 932 C CA . ASP A 1 115 ? 17.902 -12.128 -0.150 1.00 61.25 115 ASP A CA 1
ATOM 933 C C . ASP A 1 115 ? 17.755 -13.365 0.750 1.00 61.25 115 ASP A C 1
ATOM 935 O O . ASP A 1 115 ? 16.681 -13.629 1.303 1.00 61.25 115 ASP A O 1
ATOM 939 N N . GLU A 1 116 ? 18.832 -14.143 0.864 1.00 53.59 116 GLU A N 1
ATOM 940 C CA . GLU A 1 116 ? 19.039 -15.108 1.949 1.00 53.59 116 GLU A CA 1
ATOM 941 C C . GLU A 1 116 ? 19.533 -14.373 3.209 1.00 53.59 116 GLU A C 1
ATOM 943 O O . GLU A 1 116 ? 20.218 -14.965 4.039 1.00 53.59 116 GLU A O 1
ATOM 948 N N . ASP A 1 117 ? 19.223 -13.076 3.345 1.00 55.00 117 ASP A N 1
ATOM 949 C CA . ASP A 1 117 ? 19.580 -12.285 4.519 1.00 55.00 117 ASP A CA 1
ATOM 950 C C . ASP A 1 117 ? 18.910 -12.887 5.752 1.00 55.00 117 ASP A C 1
ATOM 952 O O . ASP A 1 117 ? 17.713 -12.713 5.988 1.00 55.00 117 ASP A O 1
ATOM 956 N N . GLU A 1 118 ? 19.709 -13.580 6.561 1.00 55.66 118 GLU A N 1
ATOM 957 C CA . GLU A 1 118 ? 19.292 -14.144 7.845 1.00 55.66 118 GLU A CA 1
ATOM 958 C C . GLU A 1 118 ? 18.859 -13.052 8.848 1.00 55.66 118 GLU A C 1
ATOM 960 O O . GLU A 1 118 ? 18.225 -13.362 9.854 1.00 55.66 118 GLU A O 1
ATOM 965 N N . GLU A 1 119 ? 19.178 -11.774 8.590 1.00 59.69 119 GLU A N 1
ATOM 966 C CA . GLU A 1 119 ? 18.849 -10.640 9.468 1.00 59.69 119 GLU A CA 1
ATOM 967 C C . GLU A 1 119 ? 17.422 -10.090 9.290 1.00 59.69 119 GLU A C 1
ATOM 969 O O . GLU A 1 119 ? 16.910 -9.411 10.190 1.00 59.69 119 GLU A O 1
ATOM 974 N N . LEU A 1 120 ? 16.768 -10.368 8.155 1.00 63.69 120 LEU A N 1
ATOM 975 C CA . LEU A 1 120 ? 15.383 -9.968 7.910 1.00 63.69 120 LEU A CA 1
ATOM 976 C C . LEU A 1 120 ? 14.438 -11.140 8.183 1.00 63.69 120 LEU A C 1
ATOM 978 O O . LEU A 1 120 ? 14.525 -12.191 7.557 1.00 63.69 120 LEU A O 1
ATOM 982 N N . ASP A 1 121 ? 13.440 -10.916 9.040 1.00 64.19 121 ASP A N 1
ATOM 983 C CA . ASP A 1 121 ? 12.408 -11.921 9.353 1.00 64.19 121 ASP A CA 1
ATOM 984 C C . ASP A 1 121 ? 11.497 -12.240 8.145 1.00 64.19 121 ASP A C 1
ATOM 986 O O . ASP A 1 121 ? 10.731 -13.205 8.131 1.00 64.19 121 ASP A O 1
ATOM 990 N N . ILE A 1 122 ? 11.598 -11.437 7.079 1.00 68.81 122 ILE A N 1
ATOM 991 C CA . ILE A 1 122 ? 10.891 -11.640 5.817 1.00 68.81 122 ILE A CA 1
ATOM 992 C C . ILE A 1 122 ? 11.862 -11.589 4.655 1.00 68.81 122 ILE A C 1
ATOM 994 O O . ILE A 1 122 ? 12.457 -10.554 4.365 1.00 68.81 122 ILE A O 1
ATOM 998 N N . ASN A 1 123 ? 11.899 -12.690 3.912 1.00 77.62 123 ASN A N 1
ATOM 999 C CA . ASN A 1 123 ? 12.583 -12.781 2.631 1.00 77.62 123 ASN A CA 1
ATOM 1000 C C . ASN A 1 123 ? 11.597 -12.628 1.452 1.00 77.62 123 ASN A C 1
ATOM 1002 O O . ASN A 1 123 ? 10.368 -12.594 1.603 1.00 77.62 123 ASN A O 1
ATOM 1006 N N . LEU A 1 124 ? 12.140 -12.588 0.232 1.00 81.19 124 LEU A N 1
ATOM 1007 C CA . LEU A 1 124 ? 11.346 -12.435 -0.991 1.00 81.19 124 LEU A CA 1
ATOM 1008 C C . LEU A 1 124 ? 10.322 -13.569 -1.196 1.00 81.19 124 LEU A C 1
ATOM 1010 O O . LEU A 1 124 ? 9.263 -13.348 -1.783 1.00 81.19 124 LEU A O 1
ATOM 1014 N N . ARG A 1 125 ? 10.585 -14.775 -0.676 1.00 83.38 125 ARG A N 1
ATOM 1015 C CA . ARG A 1 125 ? 9.665 -15.917 -0.768 1.00 83.38 125 ARG A CA 1
ATOM 1016 C C . ARG A 1 125 ? 8.391 -15.675 0.038 1.00 83.38 125 ARG A C 1
ATOM 1018 O O . ARG A 1 125 ? 7.307 -15.934 -0.480 1.00 83.38 125 ARG A O 1
ATOM 1025 N N . ASN A 1 126 ? 8.514 -15.159 1.260 1.00 85.75 126 ASN A N 1
ATOM 1026 C CA . ASN A 1 126 ? 7.372 -14.784 2.098 1.00 85.75 126 ASN A CA 1
ATOM 1027 C C . ASN A 1 126 ? 6.510 -13.713 1.406 1.00 85.75 126 ASN A C 1
ATOM 1029 O O . ASN A 1 126 ? 5.285 -13.834 1.361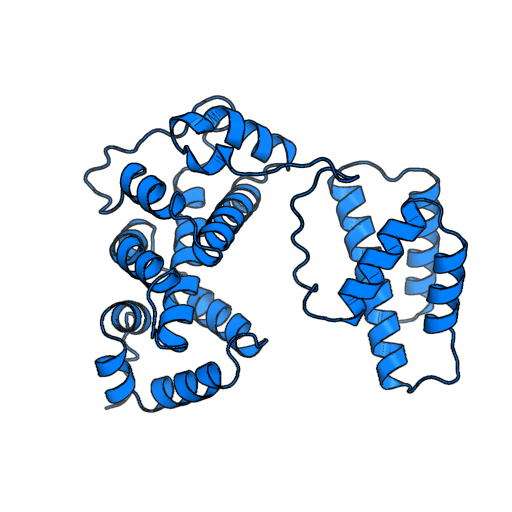 1.00 85.75 126 ASN A O 1
ATOM 1033 N N . ILE A 1 127 ? 7.148 -12.705 0.799 1.00 87.56 127 ILE A N 1
ATOM 1034 C CA . ILE A 1 127 ? 6.453 -11.659 0.030 1.00 87.56 127 ILE A CA 1
ATOM 1035 C C . ILE A 1 127 ? 5.702 -12.279 -1.151 1.00 87.56 127 ILE A C 1
ATOM 1037 O O . ILE A 1 127 ? 4.506 -12.036 -1.307 1.00 87.56 127 ILE A O 1
ATOM 1041 N N . ASN A 1 128 ? 6.369 -13.117 -1.947 1.00 89.62 128 ASN A N 1
ATOM 1042 C CA . ASN A 1 128 ? 5.761 -13.762 -3.110 1.00 89.62 128 ASN A CA 1
ATOM 1043 C C . ASN A 1 128 ? 4.529 -14.588 -2.732 1.00 89.62 128 ASN A C 1
ATOM 1045 O O . ASN A 1 128 ? 3.484 -14.439 -3.360 1.00 89.62 128 ASN A O 1
ATOM 1049 N N . GLN A 1 129 ? 4.623 -15.389 -1.667 1.00 89.94 129 GLN A N 1
ATOM 1050 C CA . GLN A 1 129 ? 3.499 -16.187 -1.171 1.00 89.94 129 GLN A CA 1
ATOM 1051 C C . GLN A 1 129 ? 2.279 -15.330 -0.826 1.00 89.94 129 GLN A C 1
ATOM 1053 O O . GLN A 1 129 ? 1.150 -15.730 -1.102 1.00 89.94 129 GLN A O 1
ATOM 1058 N N . ARG A 1 130 ? 2.488 -14.152 -0.224 1.00 90.00 130 ARG A N 1
ATOM 1059 C CA . ARG A 1 130 ? 1.392 -13.233 0.105 1.00 90.00 130 ARG A CA 1
ATOM 1060 C C . ARG A 1 130 ? 0.834 -12.536 -1.134 1.00 90.00 130 ARG A C 1
ATOM 1062 O O . ARG A 1 130 ? -0.381 -12.430 -1.247 1.00 90.00 130 ARG A O 1
ATOM 1069 N N . MET A 1 131 ? 1.686 -12.090 -2.057 1.00 88.69 131 MET A N 1
ATOM 1070 C CA . MET A 1 131 ? 1.261 -11.349 -3.255 1.00 88.69 131 MET A CA 1
ATOM 1071 C C . MET A 1 131 ? 0.523 -12.207 -4.291 1.00 88.69 131 MET A C 1
ATOM 1073 O O . MET A 1 131 ? -0.208 -11.665 -5.116 1.00 88.69 131 MET A O 1
ATOM 1077 N N . GLU A 1 132 ? 0.690 -13.529 -4.261 1.00 88.75 132 GLU A N 1
ATOM 1078 C CA . GLU A 1 132 ? -0.037 -14.457 -5.140 1.00 88.75 132 GLU A CA 1
ATOM 1079 C C . GLU A 1 132 ? -1.486 -14.718 -4.695 1.00 88.75 132 GLU A C 1
ATOM 1081 O O . GLU A 1 132 ? -2.264 -15.318 -5.440 1.00 88.75 132 GLU A O 1
ATOM 1086 N N . LEU A 1 133 ? -1.880 -14.266 -3.498 1.00 87.56 133 LEU A N 1
ATOM 1087 C CA . LEU A 1 133 ? -3.244 -14.443 -3.011 1.00 87.56 133 LEU A CA 1
ATOM 1088 C C . LEU A 1 133 ? -4.237 -13.636 -3.869 1.00 87.56 133 LEU A C 1
ATOM 1090 O O . LEU A 1 133 ? -4.061 -12.425 -4.033 1.00 87.56 133 LEU A O 1
ATOM 1094 N N . PRO A 1 134 ? -5.323 -14.257 -4.376 1.00 85.62 134 PRO A N 1
ATOM 1095 C CA . PRO A 1 134 ? -6.298 -13.593 -5.238 1.00 85.62 134 PRO A CA 1
ATOM 1096 C C . PRO A 1 134 ? -7.268 -12.723 -4.418 1.00 85.62 134 PRO A C 1
ATOM 1098 O O . PRO A 1 134 ? -8.460 -13.007 -4.328 1.00 85.62 134 PRO A O 1
ATOM 1101 N N . ASN A 1 135 ? -6.753 -11.661 -3.793 1.00 85.56 135 ASN A N 1
ATOM 1102 C CA . ASN A 1 135 ? -7.519 -10.718 -2.981 1.00 85.56 135 ASN A CA 1
ATOM 1103 C C . ASN A 1 135 ? -7.366 -9.272 -3.518 1.00 85.56 135 ASN A C 1
ATOM 1105 O O . ASN A 1 135 ? -6.244 -8.848 -3.807 1.00 85.56 135 ASN A O 1
ATOM 1109 N N . PRO A 1 136 ? -8.455 -8.481 -3.629 1.00 85.50 136 PRO A N 1
ATOM 1110 C CA . PRO A 1 136 ? -8.396 -7.116 -4.166 1.00 85.50 136 PRO A CA 1
ATOM 1111 C C . PRO A 1 136 ? -7.481 -6.147 -3.401 1.00 85.50 136 PRO A C 1
ATOM 1113 O O . PRO A 1 136 ? -6.843 -5.289 -4.014 1.00 85.50 136 PRO A O 1
ATOM 1116 N N . LEU A 1 137 ? -7.388 -6.268 -2.073 1.00 84.50 137 LEU A N 1
ATOM 1117 C CA . LEU A 1 137 ? -6.516 -5.430 -1.244 1.00 84.50 137 LEU A CA 1
ATOM 1118 C C . LEU A 1 137 ? -5.048 -5.842 -1.384 1.00 84.50 137 LEU A C 1
ATOM 1120 O O . LEU A 1 137 ? -4.180 -4.974 -1.453 1.00 84.50 137 LEU A O 1
ATOM 1124 N N . ILE A 1 138 ? -4.773 -7.142 -1.527 1.00 88.25 138 ILE A N 1
ATOM 1125 C CA . ILE A 1 138 ? -3.433 -7.642 -1.874 1.00 88.25 138 ILE A CA 1
ATOM 1126 C C . ILE A 1 138 ? -3.013 -7.123 -3.253 1.00 88.25 138 ILE A C 1
ATOM 1128 O O . ILE A 1 138 ? -1.921 -6.577 -3.400 1.00 88.25 138 ILE A O 1
ATOM 1132 N N . HIS A 1 139 ? -3.903 -7.192 -4.247 1.00 85.44 139 HIS A N 1
ATOM 1133 C CA . HIS A 1 139 ? -3.650 -6.612 -5.565 1.00 85.44 139 HIS A CA 1
ATOM 1134 C C . HIS A 1 139 ? -3.410 -5.095 -5.490 1.00 85.44 139 HIS A C 1
ATOM 1136 O O . HIS A 1 139 ? -2.478 -4.577 -6.099 1.00 85.44 139 HIS A O 1
ATOM 1142 N N . SER A 1 140 ? -4.192 -4.370 -4.688 1.00 83.38 140 SER A N 1
ATOM 1143 C CA . SER A 1 140 ? -3.995 -2.929 -4.478 1.00 83.38 140 SER A CA 1
ATOM 1144 C C . SER A 1 140 ? -2.627 -2.619 -3.860 1.00 83.38 140 SER A C 1
ATOM 1146 O O . SER A 1 140 ? -1.964 -1.661 -4.262 1.00 83.38 140 SER A O 1
ATOM 1148 N N . PHE A 1 141 ? -2.171 -3.445 -2.917 1.00 87.06 141 PHE A N 1
ATOM 1149 C CA . PHE A 1 141 ? -0.848 -3.308 -2.319 1.00 87.06 141 PHE A CA 1
ATOM 1150 C C . PHE A 1 141 ? 0.283 -3.620 -3.313 1.00 87.06 141 PHE A C 1
ATOM 1152 O O . PHE A 1 141 ? 1.272 -2.889 -3.366 1.00 87.06 141 PHE A O 1
ATOM 1159 N N . LEU A 1 142 ? 0.110 -4.622 -4.173 1.00 89.12 142 LEU A N 1
ATOM 1160 C CA . LEU A 1 142 ? 1.025 -4.917 -5.277 1.00 89.12 142 LEU A CA 1
ATOM 1161 C C . LEU A 1 142 ? 1.197 -3.699 -6.201 1.00 89.12 142 LEU A C 1
ATOM 1163 O O . LEU A 1 142 ? 2.322 -3.281 -6.491 1.00 89.12 142 LEU A O 1
ATOM 1167 N N . ILE A 1 143 ? 0.092 -3.072 -6.617 1.00 84.12 143 ILE A N 1
ATOM 1168 C CA . ILE A 1 143 ? 0.135 -1.843 -7.425 1.00 84.12 143 ILE A CA 1
ATOM 1169 C C . ILE A 1 143 ? 0.842 -0.712 -6.665 1.00 84.12 143 ILE A C 1
ATOM 1171 O O . ILE A 1 143 ? 1.640 0.028 -7.250 1.00 84.12 143 ILE A O 1
ATOM 1175 N N . TYR A 1 144 ? 0.603 -0.594 -5.355 1.00 86.44 144 TYR A N 1
ATOM 1176 C CA . TYR A 1 144 ? 1.307 0.372 -4.515 1.00 86.44 144 TYR A CA 1
ATOM 1177 C C . TYR A 1 144 ? 2.822 0.122 -4.493 1.00 86.44 144 TYR A C 1
ATOM 1179 O O . TYR A 1 144 ? 3.579 1.082 -4.625 1.00 86.44 144 TYR A O 1
ATOM 1187 N N . LEU A 1 145 ? 3.285 -1.129 -4.402 1.00 87.94 145 LEU A N 1
ATOM 1188 C CA . LEU A 1 145 ? 4.714 -1.456 -4.453 1.00 87.94 145 LEU A CA 1
ATOM 1189 C C . LEU A 1 145 ? 5.360 -0.974 -5.754 1.00 87.94 145 LEU A C 1
ATOM 1191 O O . LEU A 1 145 ? 6.424 -0.363 -5.708 1.00 87.94 145 LEU A O 1
ATOM 1195 N N . LEU A 1 146 ? 4.712 -1.165 -6.903 1.00 87.00 146 LEU A N 1
ATOM 1196 C CA . LEU A 1 146 ? 5.233 -0.662 -8.180 1.00 87.00 146 LEU A CA 1
ATOM 1197 C C . LEU A 1 146 ? 5.252 0.864 -8.251 1.00 87.00 146 LEU A C 1
ATOM 1199 O O . LEU A 1 146 ? 6.183 1.460 -8.795 1.00 87.00 146 LEU A O 1
ATOM 1203 N N . LYS A 1 147 ? 4.241 1.514 -7.673 1.00 81.06 147 LYS A N 1
ATOM 1204 C CA . LYS A 1 147 ? 4.217 2.972 -7.548 1.00 81.06 147 LYS A CA 1
ATOM 1205 C C . LYS A 1 147 ? 5.353 3.471 -6.653 1.00 81.06 147 LYS A C 1
ATOM 1207 O O . LYS A 1 147 ? 5.994 4.459 -7.002 1.00 81.06 147 LYS A O 1
ATOM 1212 N N . ALA A 1 148 ? 5.609 2.798 -5.534 1.00 83.94 148 ALA A N 1
ATOM 1213 C CA . ALA A 1 148 ? 6.697 3.127 -4.624 1.00 83.94 148 ALA A CA 1
ATOM 1214 C C . ALA A 1 148 ? 8.061 2.955 -5.310 1.00 83.94 148 ALA A C 1
ATOM 1216 O O . ALA A 1 148 ? 8.855 3.888 -5.272 1.00 83.94 148 ALA A O 1
ATOM 1217 N N . LEU A 1 149 ? 8.279 1.849 -6.035 1.00 84.38 149 LEU A N 1
ATOM 1218 C CA . LEU A 1 149 ? 9.479 1.620 -6.854 1.00 84.38 149 LEU A CA 1
ATOM 1219 C C . LEU A 1 149 ? 9.699 2.756 -7.857 1.00 84.38 149 LEU A C 1
ATOM 1221 O O . LEU A 1 149 ? 10.791 3.307 -7.970 1.00 84.38 149 LEU A O 1
ATOM 1225 N N . LYS A 1 150 ? 8.636 3.142 -8.569 1.00 82.50 150 LYS A N 1
ATOM 1226 C CA . LYS A 1 150 ? 8.679 4.246 -9.529 1.00 82.50 150 LYS A CA 1
ATOM 1227 C C . LYS A 1 150 ? 9.139 5.554 -8.881 1.00 82.50 150 LYS A C 1
ATOM 1229 O O . LYS A 1 150 ? 9.892 6.306 -9.493 1.00 82.50 150 LYS A O 1
ATOM 1234 N N . LEU A 1 151 ? 8.651 5.846 -7.676 1.00 77.25 151 LEU A N 1
ATOM 1235 C CA . LEU A 1 151 ? 8.963 7.080 -6.958 1.00 77.25 151 LEU A CA 1
ATOM 1236 C C . LEU A 1 151 ? 10.368 7.064 -6.351 1.00 77.25 151 LEU A C 1
ATOM 1238 O O . LEU A 1 151 ? 11.072 8.060 -6.479 1.00 77.25 151 LEU A O 1
ATOM 1242 N N . SER A 1 152 ? 10.781 5.960 -5.728 1.00 74.88 152 SER A N 1
ATOM 1243 C CA . SER A 1 152 ? 12.096 5.849 -5.087 1.00 74.88 152 SER A CA 1
ATOM 1244 C C . SER A 1 152 ? 13.235 5.806 -6.104 1.00 74.88 152 SER A C 1
ATOM 1246 O O . SER A 1 152 ? 14.269 6.432 -5.890 1.00 74.88 152 SER A O 1
ATOM 1248 N N . GLN A 1 153 ? 13.029 5.125 -7.235 1.00 74.81 153 GLN A N 1
ATOM 1249 C CA . GLN A 1 153 ? 14.053 4.941 -8.268 1.00 74.81 153 GLN A CA 1
ATOM 1250 C C . GLN A 1 153 ? 13.965 5.963 -9.408 1.00 74.81 153 GLN A C 1
ATOM 1252 O O . GLN A 1 153 ? 14.823 5.994 -10.287 1.00 74.81 153 GLN A O 1
ATOM 1257 N N . GLY A 1 154 ? 12.921 6.797 -9.429 1.00 73.44 154 GLY A N 1
ATOM 1258 C CA . GLY A 1 154 ? 12.690 7.760 -10.509 1.00 73.44 154 GLY A CA 1
ATOM 1259 C C . GLY A 1 154 ? 12.391 7.109 -11.865 1.00 73.44 154 GLY A C 1
ATOM 1260 O O . GLY A 1 154 ? 12.594 7.735 -12.903 1.00 73.44 154 GLY A O 1
ATOM 1261 N N . PHE A 1 155 ? 11.924 5.860 -11.870 1.00 77.69 155 PHE A N 1
ATOM 1262 C CA . PHE A 1 155 ? 11.672 5.091 -13.087 1.00 77.69 155 PHE A CA 1
ATOM 1263 C C . PHE A 1 155 ? 10.531 5.681 -13.930 1.00 77.69 155 PHE A C 1
ATOM 1265 O O . PHE A 1 155 ? 9.534 6.218 -13.429 1.00 77.69 155 PHE A O 1
ATOM 1272 N N . SER A 1 156 ? 10.657 5.553 -15.250 1.00 76.31 156 SER A N 1
ATOM 1273 C CA . SER A 1 156 ? 9.539 5.748 -16.169 1.00 76.31 156 SER A CA 1
ATOM 1274 C C . SER A 1 156 ? 8.586 4.550 -16.112 1.00 76.31 156 SER A C 1
ATOM 1276 O O . SER A 1 156 ? 8.868 3.523 -15.499 1.00 76.31 156 SER A O 1
ATOM 1278 N N . LEU A 1 157 ? 7.424 4.651 -16.757 1.00 74.19 157 LEU A N 1
ATOM 1279 C CA . LEU A 1 157 ? 6.532 3.496 -16.833 1.00 74.19 157 LEU A CA 1
ATOM 1280 C C . LEU A 1 157 ? 7.137 2.353 -17.660 1.00 74.19 157 LEU A C 1
ATOM 1282 O O . LEU A 1 157 ? 6.929 1.188 -17.331 1.00 74.19 157 LEU A O 1
ATOM 1286 N N . ASP A 1 158 ? 7.890 2.670 -18.711 1.00 75.88 158 ASP A N 1
ATOM 1287 C CA . ASP A 1 158 ? 8.539 1.649 -19.531 1.00 75.88 158 ASP A CA 1
ATOM 1288 C C . ASP A 1 158 ? 9.671 0.956 -18.764 1.00 75.88 158 ASP A C 1
ATOM 1290 O O . ASP A 1 158 ? 9.839 -0.258 -18.891 1.00 75.88 158 ASP A O 1
ATOM 1294 N N . ASP A 1 159 ? 10.356 1.677 -17.873 1.00 79.44 159 ASP A N 1
ATOM 1295 C CA . ASP A 1 159 ? 11.296 1.080 -16.919 1.00 79.44 159 ASP A CA 1
ATOM 1296 C C . ASP A 1 159 ? 10.580 0.129 -15.955 1.00 79.44 159 ASP A C 1
ATOM 1298 O O . ASP A 1 159 ? 11.063 -0.973 -15.718 1.00 79.44 159 ASP A O 1
ATOM 1302 N N . ILE A 1 160 ? 9.390 0.487 -15.458 1.00 82.88 160 ILE A N 1
ATOM 1303 C CA . ILE A 1 160 ? 8.586 -0.415 -14.619 1.00 82.88 160 ILE A CA 1
ATOM 1304 C C . ILE A 1 160 ? 8.144 -1.661 -15.404 1.00 82.88 160 ILE A C 1
ATOM 1306 O O . ILE A 1 160 ? 8.225 -2.772 -14.881 1.00 82.88 160 ILE A O 1
ATOM 1310 N N . LYS A 1 161 ? 7.724 -1.527 -16.668 1.00 83.44 161 LYS A N 1
ATOM 1311 C CA . LYS A 1 161 ? 7.390 -2.688 -17.516 1.00 83.44 161 LYS A CA 1
ATOM 1312 C C . LYS A 1 161 ? 8.601 -3.597 -17.704 1.00 83.44 161 LYS A C 1
ATOM 1314 O O . LYS A 1 161 ? 8.488 -4.814 -17.561 1.00 83.44 161 LYS A O 1
ATOM 1319 N N . ARG A 1 162 ? 9.765 -3.011 -17.994 1.00 84.00 162 ARG A N 1
ATOM 1320 C CA . ARG A 1 162 ? 11.025 -3.743 -18.145 1.00 84.00 162 ARG A CA 1
ATOM 1321 C C . ARG A 1 162 ? 11.433 -4.421 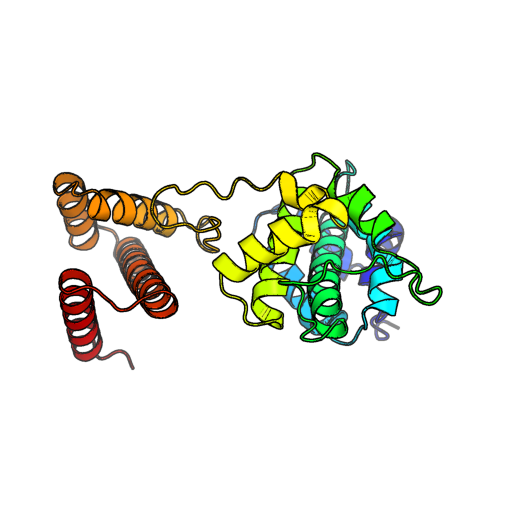-16.840 1.00 84.00 162 ARG A C 1
ATOM 1323 O O . ARG A 1 162 ? 11.782 -5.594 -16.865 1.00 84.00 162 ARG A O 1
ATOM 1330 N N . PHE A 1 163 ? 11.308 -3.730 -15.710 1.00 87.06 163 PHE A N 1
ATOM 1331 C CA . PHE A 1 163 ? 11.499 -4.300 -14.381 1.00 87.06 163 PHE A CA 1
ATOM 1332 C C . PHE A 1 163 ? 10.625 -5.542 -14.195 1.00 87.06 163 PHE A C 1
ATOM 1334 O O . PHE A 1 163 ? 11.142 -6.595 -13.832 1.00 87.06 163 PHE A O 1
ATOM 1341 N N . CYS A 1 164 ? 9.330 -5.459 -14.511 1.00 87.75 164 CYS A N 1
ATOM 1342 C CA . CYS A 1 164 ? 8.411 -6.588 -14.375 1.00 87.75 164 CYS A CA 1
ATOM 1343 C C . CYS A 1 164 ? 8.816 -7.777 -15.255 1.00 87.75 164 CYS A C 1
ATOM 1345 O O . CYS A 1 164 ? 8.772 -8.920 -14.807 1.00 87.75 164 CYS A O 1
ATOM 1347 N N . GLN A 1 165 ? 9.275 -7.517 -16.481 1.00 86.00 165 GLN A N 1
ATOM 1348 C CA . GLN A 1 165 ? 9.766 -8.557 -17.388 1.00 86.00 165 GLN A CA 1
ATOM 1349 C C . GLN A 1 165 ? 11.049 -9.227 -16.881 1.00 86.00 165 GLN A C 1
ATOM 1351 O O . GLN A 1 165 ? 11.154 -10.453 -16.946 1.00 86.00 165 GLN A O 1
ATOM 1356 N N . THR A 1 166 ? 12.001 -8.442 -16.371 1.00 86.69 166 THR A N 1
ATOM 1357 C CA . THR A 1 166 ? 13.271 -8.934 -15.814 1.00 86.69 166 THR A CA 1
ATOM 1358 C C . THR A 1 166 ? 13.041 -9.745 -14.537 1.00 86.69 166 THR A C 1
ATOM 1360 O O . THR A 1 166 ? 13.663 -10.786 -14.339 1.00 86.69 166 THR A O 1
ATOM 1363 N N . ASN A 1 167 ? 12.094 -9.318 -13.700 1.00 85.88 167 ASN A N 1
ATOM 1364 C CA . ASN A 1 167 ? 11.872 -9.863 -12.360 1.00 85.88 167 ASN A CA 1
ATOM 1365 C C . ASN A 1 167 ? 10.780 -10.932 -12.277 1.00 85.88 167 ASN A C 1
ATOM 1367 O O . ASN A 1 167 ? 10.536 -11.459 -11.198 1.00 85.88 167 ASN A O 1
ATOM 1371 N N . LYS A 1 168 ? 10.149 -11.309 -13.392 1.00 85.44 168 LYS A N 1
ATOM 1372 C CA . LYS A 1 168 ? 9.022 -12.258 -13.410 1.00 85.44 168 LYS A CA 1
ATOM 1373 C C . LYS A 1 168 ? 9.305 -13.631 -12.791 1.00 85.44 168 LYS A C 1
ATOM 1375 O O . LYS A 1 168 ? 8.371 -14.317 -12.395 1.00 85.44 168 LYS A O 1
ATOM 1380 N N . ASN A 1 169 ? 10.569 -14.059 -12.770 1.00 84.25 169 ASN A N 1
ATOM 1381 C CA . ASN A 1 169 ? 10.960 -15.340 -12.182 1.00 84.25 169 ASN A CA 1
ATOM 1382 C C . ASN A 1 169 ? 11.168 -15.208 -10.666 1.00 84.25 169 ASN A C 1
ATOM 1384 O O . ASN A 1 169 ? 10.740 -16.083 -9.921 1.00 84.25 169 ASN A O 1
ATOM 1388 N N . SER A 1 170 ? 11.791 -14.110 -10.218 1.00 83.44 170 SER A N 1
ATOM 1389 C CA . SER A 1 170 ? 12.007 -13.819 -8.794 1.00 83.44 170 SER A CA 1
ATOM 1390 C C . SER A 1 170 ? 10.728 -13.364 -8.089 1.00 83.44 170 SER A C 1
ATOM 1392 O O . SER A 1 170 ? 10.579 -13.601 -6.897 1.00 83.44 170 SER A O 1
ATOM 1394 N N . MET A 1 171 ? 9.805 -12.720 -8.809 1.00 86.88 171 MET A N 1
ATOM 1395 C CA . MET A 1 171 ? 8.531 -12.186 -8.316 1.00 86.88 171 MET A CA 1
ATOM 1396 C C . MET A 1 171 ? 7.392 -12.565 -9.281 1.00 86.88 171 MET A C 1
ATOM 1398 O O . MET A 1 171 ? 7.003 -11.763 -10.138 1.00 86.88 171 MET A O 1
ATOM 1402 N N . PRO A 1 172 ? 6.841 -13.789 -9.175 1.00 86.38 172 PRO A N 1
ATOM 1403 C CA . PRO A 1 172 ? 5.869 -14.317 -10.140 1.00 86.38 172 PRO A CA 1
ATOM 1404 C C . PRO A 1 172 ? 4.577 -13.501 -10.256 1.00 86.38 172 PRO A C 1
ATOM 1406 O O . PRO A 1 172 ? 3.976 -13.442 -11.332 1.00 86.38 172 PRO A O 1
ATOM 1409 N N . TRP A 1 173 ? 4.186 -12.812 -9.181 1.00 86.25 173 TRP A N 1
ATOM 1410 C CA . TRP A 1 173 ? 3.020 -11.926 -9.116 1.00 86.25 173 TRP A CA 1
ATOM 1411 C C . TRP A 1 173 ? 3.099 -10.716 -10.066 1.00 86.25 173 TRP A C 1
ATOM 1413 O O . TRP A 1 173 ? 2.074 -10.109 -10.368 1.00 86.25 173 TRP A O 1
ATOM 1423 N N . LEU A 1 174 ? 4.274 -10.400 -10.623 1.00 84.81 174 LEU A N 1
ATOM 1424 C CA . LEU A 1 174 ? 4.428 -9.371 -11.661 1.00 84.81 174 LEU A CA 1
ATOM 1425 C C . LEU A 1 174 ? 3.837 -9.786 -13.022 1.00 84.81 174 LEU A C 1
ATOM 1427 O O . LEU A 1 174 ? 3.544 -8.920 -13.847 1.00 84.81 174 LEU A O 1
ATOM 1431 N N . ASN A 1 175 ? 3.630 -11.088 -13.268 1.00 76.50 175 ASN A N 1
ATOM 1432 C CA . ASN A 1 175 ? 3.061 -11.586 -14.529 1.00 76.50 175 ASN A CA 1
ATOM 1433 C C . ASN A 1 175 ? 1.558 -11.311 -14.674 1.00 76.50 175 ASN A C 1
ATOM 1435 O O . ASN A 1 175 ? 1.059 -11.269 -15.795 1.00 76.50 175 ASN A O 1
ATOM 1439 N N . GLY A 1 176 ? 0.835 -11.143 -13.563 1.00 66.88 176 GLY A N 1
ATOM 1440 C CA . GLY A 1 176 ? -0.618 -10.935 -13.562 1.00 66.88 176 GLY A CA 1
ATOM 1441 C C . GLY A 1 176 ? -1.052 -9.510 -13.917 1.00 66.88 176 GLY A C 1
ATOM 1442 O O . GLY A 1 176 ? -2.242 -9.211 -13.894 1.00 66.88 176 GLY A O 1
ATOM 1443 N N . LEU A 1 177 ? -0.103 -8.616 -14.204 1.00 69.94 177 LEU A N 1
ATOM 1444 C CA . LEU A 1 177 ? -0.382 -7.218 -14.503 1.00 69.94 177 LEU A CA 1
ATOM 1445 C C . LEU A 1 177 ? -0.748 -7.049 -15.974 1.00 69.94 177 LEU A C 1
ATOM 1447 O O . LEU A 1 177 ? 0.099 -7.123 -16.865 1.00 69.94 177 LEU A O 1
ATOM 1451 N N . GLU A 1 178 ? -2.023 -6.776 -16.226 1.00 65.81 178 GLU A N 1
ATOM 1452 C CA . GLU A 1 178 ? -2.493 -6.354 -17.537 1.00 65.81 178 GLU A CA 1
ATOM 1453 C C . GLU A 1 178 ? -2.039 -4.913 -17.805 1.00 65.81 178 GLU A C 1
ATOM 1455 O O . GLU A 1 178 ? -2.709 -3.941 -17.470 1.00 65.81 178 GLU A O 1
ATOM 1460 N N . TRP A 1 179 ? -0.886 -4.757 -18.458 1.00 62.03 179 TRP A N 1
ATOM 1461 C CA . TRP A 1 179 ? -0.361 -3.461 -18.918 1.00 62.03 179 TRP A CA 1
ATOM 1462 C C . TRP A 1 179 ? -1.155 -2.863 -20.091 1.00 62.03 179 TRP A C 1
ATOM 1464 O O . TRP A 1 179 ? -0.584 -2.091 -20.865 1.00 62.03 179 TRP A O 1
ATOM 1474 N N . THR A 1 180 ? -2.420 -3.267 -20.285 1.00 46.28 180 THR A N 1
ATOM 1475 C CA . THR A 1 180 ? -3.153 -3.087 -21.544 1.00 46.28 180 THR A CA 1
ATOM 1476 C C . THR A 1 180 ? -3.046 -1.659 -22.047 1.00 46.28 180 THR A C 1
ATOM 1478 O O . THR A 1 180 ? -3.406 -0.708 -21.357 1.00 46.28 180 THR A O 1
ATOM 1481 N N . GLU A 1 181 ? -2.571 -1.539 -23.284 1.00 41.97 181 GLU A N 1
ATOM 1482 C CA . GLU A 1 181 ? -2.491 -0.316 -24.075 1.00 41.97 181 GLU A CA 1
ATOM 1483 C C . GLU A 1 181 ? -3.893 0.194 -24.451 1.00 41.97 181 GLU A C 1
ATOM 1485 O O . GLU A 1 181 ? -4.206 0.404 -25.621 1.00 41.97 181 GLU A O 1
ATOM 1490 N N . LYS A 1 182 ? -4.784 0.405 -23.478 1.00 41.50 182 LYS A N 1
ATOM 1491 C CA . LYS A 1 182 ? -5.940 1.267 -23.710 1.00 41.50 182 LYS A CA 1
ATOM 1492 C C . LYS A 1 182 ? -5.401 2.693 -23.774 1.00 41.50 182 LYS A C 1
ATOM 1494 O O . LYS A 1 182 ? -5.112 3.304 -22.757 1.00 41.50 182 LYS A O 1
ATOM 1499 N N . GLU A 1 183 ? -5.117 3.118 -25.005 1.00 39.81 183 GLU A N 1
ATOM 1500 C CA . GLU A 1 183 ? -4.782 4.476 -25.449 1.00 39.81 183 GLU A CA 1
ATOM 1501 C C . GLU A 1 183 ? -4.057 5.348 -24.413 1.00 39.81 183 GLU A C 1
ATOM 1503 O O . GLU A 1 183 ? -4.644 6.162 -23.705 1.00 39.81 183 GLU A O 1
ATOM 1508 N N . GLY A 1 184 ? -2.733 5.209 -24.375 1.00 43.62 184 GLY A N 1
ATOM 1509 C CA . GLY A 1 184 ? -1.861 6.068 -23.570 1.00 43.62 184 GLY A CA 1
ATOM 1510 C C . GLY A 1 184 ? -0.887 5.312 -22.682 1.00 43.62 184 GLY A C 1
ATOM 1511 O O . GLY A 1 184 ? -0.026 5.955 -22.088 1.00 43.62 184 GLY A O 1
ATOM 1512 N N . GLY A 1 185 ? -1.000 3.979 -22.626 1.00 39.91 185 GLY A N 1
ATOM 1513 C CA . GLY A 1 185 ? -0.056 3.097 -21.950 1.00 39.91 185 GLY A CA 1
ATOM 1514 C C . GLY A 1 185 ? 0.180 3.532 -20.512 1.00 39.91 185 GLY A C 1
ATOM 1515 O O . GLY A 1 185 ? 1.287 3.943 -20.203 1.00 39.91 185 GLY A O 1
ATOM 1516 N N . ARG A 1 186 ? -0.843 3.504 -19.652 1.00 50.88 186 ARG A N 1
ATOM 1517 C CA . ARG A 1 186 ? -0.724 3.830 -18.223 1.00 50.88 186 ARG A CA 1
ATOM 1518 C C . ARG A 1 186 ? -1.458 2.794 -17.380 1.00 50.88 186 ARG A C 1
ATOM 1520 O O . ARG A 1 186 ? -2.459 2.248 -17.817 1.00 50.88 186 ARG A O 1
ATOM 1527 N N . ILE A 1 187 ? -0.943 2.552 -16.172 1.00 44.66 187 ILE A N 1
ATOM 1528 C CA . ILE A 1 187 ? -1.734 1.979 -15.078 1.00 44.66 187 ILE A CA 1
ATOM 1529 C C . ILE A 1 187 ? -2.716 3.072 -14.660 1.00 44.66 187 ILE A C 1
ATOM 1531 O O . ILE A 1 187 ? -2.281 4.184 -14.340 1.00 44.66 187 ILE A O 1
ATOM 1535 N N . ASP A 1 188 ? -4.008 2.771 -14.663 1.00 46.72 188 ASP A N 1
ATOM 1536 C CA . ASP A 1 188 ? -5.025 3.706 -14.208 1.00 46.72 188 ASP A CA 1
ATOM 1537 C C . ASP A 1 188 ? -4.888 3.933 -12.693 1.00 46.72 188 ASP A C 1
ATOM 1539 O O . ASP A 1 188 ? -5.361 3.152 -11.871 1.00 46.72 188 ASP A O 1
ATOM 1543 N N . PHE A 1 189 ? -4.202 5.005 -12.295 1.00 44.88 189 PHE A N 1
ATOM 1544 C CA . PHE A 1 189 ? -4.260 5.509 -10.926 1.00 44.88 189 PHE A CA 1
ATOM 1545 C C . PHE A 1 189 ? -4.538 7.008 -10.953 1.00 44.88 189 PHE A C 1
ATOM 1547 O O . PHE A 1 189 ? -3.619 7.830 -10.995 1.00 44.88 189 PHE A O 1
ATOM 1554 N N . ASN A 1 190 ? -5.822 7.360 -10.913 1.00 50.25 190 ASN A N 1
ATOM 1555 C CA . ASN A 1 190 ? -6.269 8.716 -10.634 1.00 50.25 190 ASN A CA 1
ATOM 1556 C C . ASN A 1 190 ? -6.806 8.768 -9.191 1.00 50.25 190 ASN A C 1
ATOM 1558 O O . ASN A 1 190 ? -7.876 8.222 -8.913 1.00 50.25 190 ASN A O 1
ATOM 1562 N N . PRO A 1 191 ? -6.096 9.429 -8.257 1.00 45.06 191 PRO A N 1
ATOM 1563 C CA . PRO A 1 191 ? -6.507 9.488 -6.859 1.00 45.06 191 PRO A CA 1
ATOM 1564 C C . PRO A 1 191 ? -7.811 10.262 -6.645 1.00 45.06 191 PRO A C 1
ATOM 1566 O O . PRO A 1 191 ? -8.306 10.255 -5.532 1.00 45.06 191 PRO A O 1
ATOM 1569 N N . TYR A 1 192 ? -8.377 10.915 -7.663 1.00 45.28 192 TYR A N 1
ATOM 1570 C CA . TYR A 1 192 ? -9.621 11.681 -7.565 1.00 45.28 192 TYR A CA 1
ATOM 1571 C C . TYR A 1 192 ? -10.836 10.952 -8.153 1.00 45.28 192 TYR A C 1
ATOM 1573 O O . TYR A 1 192 ? -11.901 11.552 -8.264 1.00 45.28 192 TYR A O 1
ATOM 1581 N N . TRP A 1 193 ? -10.720 9.669 -8.514 1.00 51.44 193 TRP A N 1
ATOM 1582 C CA . TRP A 1 193 ? -11.845 8.886 -9.049 1.00 51.44 193 TRP A CA 1
ATOM 1583 C C . TRP A 1 193 ? -13.063 8.808 -8.128 1.00 51.44 193 TRP A C 1
ATOM 1585 O O . TRP A 1 193 ? -14.186 8.700 -8.618 1.00 51.44 193 TRP A O 1
ATOM 1595 N N . TYR A 1 194 ? -12.866 8.911 -6.812 1.00 50.03 194 TYR A N 1
ATOM 1596 C CA . TYR A 1 194 ? -13.968 8.940 -5.849 1.00 50.03 194 TYR A 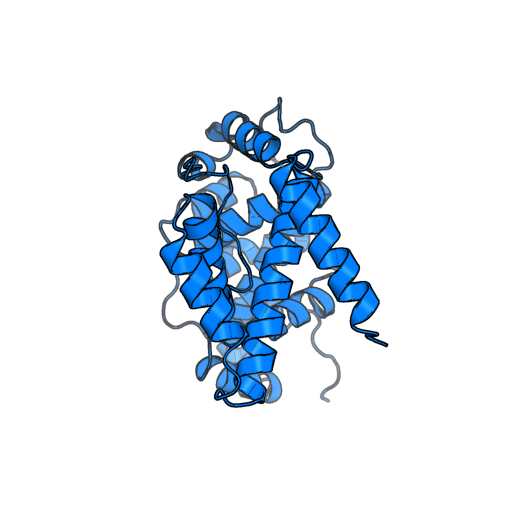CA 1
ATOM 1597 C C . TYR A 1 194 ? -14.793 10.237 -5.917 1.00 50.03 194 TYR A C 1
ATOM 1599 O O . TYR A 1 194 ? -15.915 10.280 -5.418 1.00 50.03 194 TYR A O 1
ATOM 1607 N N . LEU A 1 195 ? -14.269 11.300 -6.539 1.00 50.44 195 LEU A N 1
ATOM 1608 C CA . LEU A 1 195 ? -15.021 12.520 -6.802 1.00 50.44 195 LEU A CA 1
ATOM 1609 C C . LEU A 1 195 ? -15.765 12.356 -8.128 1.00 50.44 195 LEU A C 1
ATOM 1611 O O . LEU A 1 195 ? -15.167 12.365 -9.206 1.00 50.44 195 LEU A O 1
ATOM 1615 N N . GLU A 1 196 ? -17.092 12.253 -8.056 1.00 53.84 196 GLU A N 1
ATOM 1616 C CA . GLU A 1 196 ? -17.958 12.008 -9.217 1.00 53.84 196 GLU A CA 1
ATOM 1617 C C . GLU A 1 196 ? -17.709 13.006 -10.366 1.00 53.84 196 GLU A C 1
ATOM 1619 O O . GLU A 1 196 ? -17.705 12.635 -11.542 1.00 53.84 196 GLU A O 1
ATOM 1624 N N . HIS A 1 197 ? -17.426 14.268 -10.038 1.00 53.94 197 HIS A N 1
ATOM 1625 C CA . HIS A 1 197 ? -17.122 15.313 -11.017 1.00 53.94 197 HIS A CA 1
ATOM 1626 C C . HIS A 1 197 ? -15.775 15.114 -11.731 1.00 53.94 197 HIS A C 1
ATOM 1628 O O . HIS A 1 197 ? -15.679 15.419 -12.920 1.00 53.94 197 HIS A O 1
ATOM 1634 N N . TYR A 1 198 ? -14.760 14.567 -11.054 1.00 55.84 198 TYR A N 1
ATOM 1635 C CA . TYR A 1 198 ? -13.462 14.248 -11.661 1.00 55.84 198 TYR A CA 1
ATOM 1636 C C . TYR A 1 198 ? -13.550 13.020 -12.561 1.00 55.84 198 TYR A C 1
ATOM 1638 O O . TYR A 1 198 ? -13.036 13.053 -13.677 1.00 55.84 198 TYR A O 1
ATOM 1646 N N . ASN A 1 199 ? -14.255 11.977 -12.118 1.00 55.56 199 ASN A N 1
ATOM 1647 C CA . ASN A 1 199 ? -14.493 10.779 -12.920 1.00 55.56 199 ASN A CA 1
ATOM 1648 C C . ASN A 1 199 ? -15.242 11.119 -14.229 1.00 55.56 199 ASN A C 1
ATOM 1650 O O . ASN A 1 199 ? -14.810 10.778 -15.332 1.00 55.56 199 ASN A O 1
ATOM 1654 N N . ARG A 1 200 ? -16.324 11.908 -14.130 1.00 56.69 200 ARG A N 1
ATOM 1655 C CA . ARG A 1 200 ? -17.070 12.403 -15.302 1.00 56.69 200 ARG A CA 1
ATOM 1656 C C . ARG A 1 200 ? -16.202 13.246 -16.235 1.00 56.69 200 ARG A C 1
ATOM 1658 O O . ARG A 1 200 ? -16.321 13.115 -17.452 1.00 56.69 200 ARG A O 1
ATOM 1665 N N . ALA A 1 201 ? -15.351 14.110 -15.685 1.00 57.00 201 ALA A N 1
ATOM 1666 C CA . ALA A 1 201 ? -14.451 14.930 -16.482 1.00 57.00 201 ALA A CA 1
ATOM 1667 C C . ALA A 1 201 ? -13.403 14.066 -17.206 1.00 57.00 201 ALA A C 1
ATOM 1669 O O . ALA A 1 201 ? -13.166 14.268 -18.393 1.00 57.00 201 ALA A O 1
ATOM 1670 N N . GLU A 1 202 ? -12.811 13.070 -16.550 1.00 59.00 202 GLU A N 1
ATOM 1671 C CA . GLU A 1 202 ? -11.797 12.212 -17.168 1.00 59.00 202 GLU A CA 1
ATOM 1672 C C . GLU A 1 202 ? -12.360 11.379 -18.323 1.00 59.00 202 GLU A C 1
ATOM 1674 O O . GLU A 1 202 ? -11.788 11.376 -19.416 1.00 59.00 202 GLU A O 1
ATOM 1679 N N . HIS A 1 203 ? -13.530 10.766 -18.128 1.00 59.94 203 HIS A N 1
ATOM 1680 C CA . HIS A 1 203 ? -14.258 10.099 -19.208 1.00 59.94 203 HIS A CA 1
ATOM 1681 C C . HIS A 1 203 ? -14.599 11.056 -20.356 1.00 59.94 203 HIS A C 1
ATOM 1683 O O . HIS A 1 203 ? -14.568 10.668 -21.525 1.00 59.94 203 HIS A O 1
ATOM 1689 N N . ALA A 1 204 ? -14.892 12.320 -20.046 1.00 54.94 204 ALA A N 1
ATOM 1690 C CA . ALA A 1 204 ? -15.101 13.340 -21.059 1.00 54.94 204 ALA A CA 1
ATOM 1691 C C . ALA A 1 204 ? -13.840 13.637 -21.869 1.00 54.94 204 ALA A C 1
ATOM 1693 O O . ALA A 1 204 ? -13.902 13.721 -23.093 1.00 54.94 204 ALA A O 1
ATOM 1694 N N . ALA A 1 205 ? -12.703 13.805 -21.195 1.00 55.47 205 ALA A N 1
ATOM 1695 C CA . ALA A 1 205 ? -11.428 14.075 -21.843 1.00 55.47 205 ALA A CA 1
ATOM 1696 C C . ALA A 1 205 ? -11.024 12.925 -22.770 1.00 55.47 205 ALA A C 1
ATOM 1698 O O . ALA A 1 205 ? -10.573 13.182 -23.884 1.00 55.47 205 ALA A O 1
ATOM 1699 N N . ASP A 1 206 ? -11.247 11.678 -22.350 1.00 57.50 206 ASP A N 1
ATOM 1700 C CA . ASP A 1 206 ? -10.997 10.495 -23.178 1.00 57.50 206 ASP A CA 1
ATOM 1701 C C . ASP A 1 206 ? -11.839 10.513 -24.466 1.00 57.50 206 ASP A C 1
ATOM 1703 O O . ASP A 1 206 ? -11.317 10.368 -25.572 1.00 57.50 206 ASP A O 1
ATOM 1707 N N . ARG A 1 207 ? -13.138 10.820 -24.351 1.00 56.75 207 ARG A N 1
ATOM 1708 C CA . ARG A 1 207 ? -14.049 10.943 -25.503 1.00 56.75 207 ARG A CA 1
ATOM 1709 C C . ARG A 1 207 ? -13.686 12.095 -26.442 1.00 56.75 207 ARG A C 1
ATOM 1711 O O . ARG A 1 207 ? -13.750 11.932 -27.658 1.00 56.75 207 ARG A O 1
ATOM 1718 N N . ILE A 1 208 ? -13.263 13.238 -25.898 1.00 54.03 208 ILE A N 1
ATOM 1719 C CA . ILE A 1 208 ? -12.805 14.391 -26.690 1.00 54.03 208 ILE A CA 1
ATOM 1720 C C . ILE A 1 208 ? -11.529 14.039 -27.463 1.00 54.03 208 ILE A C 1
ATOM 1722 O O . ILE A 1 208 ? -11.429 14.348 -28.649 1.00 54.03 208 ILE A O 1
ATOM 1726 N N . CYS A 1 209 ? -10.571 13.359 -26.828 1.00 49.16 209 CYS A N 1
ATOM 1727 C CA . CYS A 1 209 ? -9.345 12.900 -27.486 1.00 49.16 209 CYS A CA 1
ATOM 1728 C C . CYS A 1 209 ? -9.618 11.897 -28.620 1.00 49.16 209 CYS A C 1
ATOM 1730 O O . CYS A 1 209 ? -8.857 11.862 -29.584 1.00 49.16 209 CYS A O 1
ATOM 1732 N N . ARG A 1 210 ? -10.723 11.145 -28.545 1.00 52.66 210 ARG A N 1
ATOM 1733 C CA . ARG A 1 210 ? -11.211 10.253 -29.613 1.00 52.66 210 ARG A CA 1
ATOM 1734 C C . ARG A 1 210 ? -11.998 10.958 -30.725 1.00 52.66 210 ARG A C 1
ATOM 1736 O O . ARG A 1 210 ? -12.456 10.295 -31.651 1.00 52.66 210 ARG A O 1
ATOM 1743 N N . GLY A 1 211 ? -12.153 12.283 -30.659 1.00 50.66 211 GLY A N 1
ATOM 1744 C CA . GLY A 1 211 ? -12.817 13.081 -31.694 1.00 50.66 211 GLY A CA 1
ATOM 1745 C C . GLY A 1 211 ? -14.341 13.191 -31.560 1.00 50.66 211 GLY A C 1
ATOM 1746 O O . GLY A 1 211 ? -15.004 13.567 -32.523 1.00 50.66 211 GLY A O 1
ATOM 1747 N N . ASP A 1 212 ? -14.918 12.887 -30.391 1.00 60.31 212 ASP A N 1
ATOM 1748 C CA . ASP A 1 212 ? -16.355 13.063 -30.128 1.00 60.31 212 ASP A CA 1
ATOM 1749 C C . ASP A 1 212 ? -16.684 14.542 -29.824 1.00 60.31 212 ASP A C 1
ATOM 1751 O O . ASP A 1 212 ? -16.751 14.985 -28.670 1.00 60.31 212 ASP A O 1
ATOM 1755 N N . GLU A 1 213 ? -16.869 15.336 -30.884 1.00 55.25 213 GLU A N 1
ATOM 1756 C CA . GLU A 1 213 ? -17.189 16.771 -30.798 1.00 55.25 213 GLU A CA 1
ATOM 1757 C C . GLU A 1 213 ? -18.532 17.052 -30.100 1.00 55.25 213 GLU A C 1
ATOM 1759 O O . GLU A 1 213 ? -18.717 18.105 -29.480 1.00 55.25 213 GLU A O 1
ATOM 1764 N N . THR A 1 214 ? -19.477 16.112 -30.159 1.00 58.50 214 THR A N 1
ATOM 1765 C CA . THR A 1 214 ? -20.798 16.223 -29.529 1.00 58.50 214 THR A CA 1
ATOM 1766 C C . THR A 1 214 ? -20.697 16.313 -28.010 1.00 58.50 214 THR A C 1
ATOM 1768 O O . THR A 1 214 ? -21.281 17.217 -27.409 1.00 58.50 214 THR A O 1
ATOM 1771 N N . PHE A 1 215 ? -19.883 15.454 -27.393 1.00 53.38 215 PHE A N 1
ATOM 1772 C CA . PHE A 1 215 ? -19.690 15.463 -25.944 1.00 53.38 215 PHE A CA 1
ATOM 1773 C C . PHE A 1 215 ? -18.884 16.680 -25.463 1.00 53.38 215 PHE A C 1
ATOM 1775 O O . PHE A 1 215 ? -19.192 17.262 -24.421 1.00 53.38 215 PHE A O 1
ATOM 1782 N N . SER A 1 216 ? -17.887 17.117 -26.246 1.00 52.97 216 SER A N 1
ATOM 1783 C CA . SER A 1 216 ? -17.118 18.342 -25.968 1.00 52.97 216 SER A CA 1
ATOM 1784 C C . SER A 1 216 ? -18.037 19.555 -25.792 1.00 52.97 216 SER A C 1
ATOM 1786 O O . SER A 1 216 ? -17.930 20.314 -24.825 1.00 52.97 216 SER A O 1
ATOM 1788 N N . ASN A 1 217 ? -19.011 19.689 -26.695 1.00 58.81 217 ASN A N 1
ATOM 1789 C CA . ASN A 1 217 ? -19.974 20.780 -26.684 1.00 58.81 217 ASN A CA 1
ATOM 1790 C C . ASN A 1 217 ? -20.963 20.695 -25.510 1.00 58.81 217 ASN A C 1
ATOM 1792 O O . ASN A 1 217 ? -21.350 21.730 -24.969 1.00 58.81 217 ASN A O 1
ATOM 1796 N N . GLU A 1 218 ? -21.368 19.495 -25.091 1.00 62.50 218 GLU A N 1
ATOM 1797 C CA . GLU A 1 218 ? -22.236 19.294 -23.921 1.00 62.50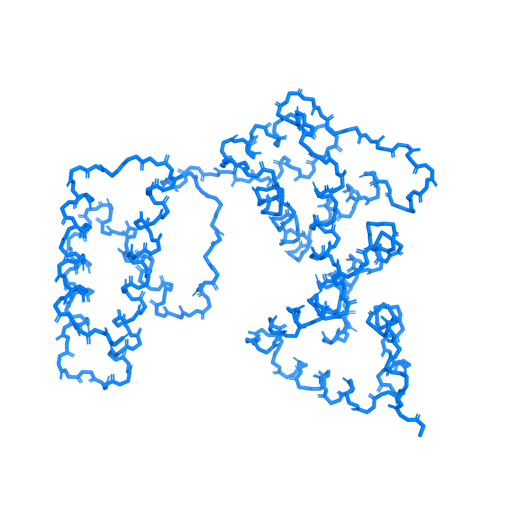 218 GLU A CA 1
ATOM 1798 C C . GLU A 1 218 ? -21.518 19.592 -22.601 1.00 62.50 218 GLU A C 1
ATOM 1800 O O . GLU A 1 218 ? -22.065 20.291 -21.744 1.00 62.50 218 GLU A O 1
ATOM 1805 N N . LEU A 1 219 ? -20.266 19.149 -22.459 1.00 59.91 219 LEU A N 1
ATOM 1806 C CA . LEU A 1 219 ? -19.450 19.443 -21.285 1.00 59.91 219 LEU A CA 1
ATOM 1807 C C . LEU A 1 219 ? -19.172 20.945 -21.169 1.00 59.91 219 LEU A C 1
ATOM 1809 O O . LEU A 1 219 ? -19.413 21.532 -20.113 1.00 59.91 219 LEU A O 1
ATOM 1813 N N . LEU A 1 220 ? -18.751 21.597 -22.258 1.00 61.28 220 LEU A N 1
ATOM 1814 C CA . LEU A 1 220 ? -18.552 23.048 -22.283 1.00 61.28 220 LEU A CA 1
ATOM 1815 C C . LEU A 1 220 ? -19.849 23.801 -21.970 1.00 61.28 220 LEU A C 1
ATOM 1817 O O . LEU A 1 220 ? -19.816 24.772 -21.213 1.00 61.28 220 LEU A O 1
ATOM 1821 N N . LYS A 1 221 ? -21.004 23.336 -22.468 1.00 64.19 221 LYS A N 1
ATOM 1822 C CA . LYS A 1 221 ? -22.317 23.885 -22.092 1.00 64.19 221 LYS A CA 1
ATOM 1823 C C . LYS A 1 221 ? -22.613 23.716 -20.604 1.00 64.19 221 LYS A C 1
ATOM 1825 O O . LYS A 1 221 ? -23.106 24.660 -20.006 1.00 64.19 221 LYS A O 1
ATOM 1830 N N . SER A 1 222 ? -22.288 22.577 -19.988 1.00 60.75 222 SER A N 1
ATOM 1831 C CA . SER A 1 222 ? -22.500 22.362 -18.546 1.00 60.75 222 SER A CA 1
ATOM 1832 C C . SER A 1 222 ? -21.636 23.275 -17.663 1.00 60.75 222 SER A C 1
ATOM 1834 O O . SER A 1 222 ? -22.131 23.812 -16.677 1.00 60.75 222 SER A O 1
ATOM 1836 N N . ILE A 1 223 ? -20.394 23.555 -18.072 1.00 60.75 223 ILE A N 1
ATOM 1837 C CA . ILE A 1 223 ? -19.444 24.430 -17.353 1.00 60.75 223 ILE A CA 1
ATOM 1838 C C . ILE A 1 223 ? -19.781 25.926 -17.529 1.00 60.75 223 ILE A C 1
ATOM 1840 O O . ILE A 1 223 ? -19.500 26.765 -16.661 1.00 60.75 223 ILE A O 1
ATOM 1844 N N . THR A 1 224 ? -20.395 26.271 -18.663 1.00 58.16 224 THR A N 1
ATOM 1845 C CA . THR A 1 224 ? -20.843 27.632 -19.002 1.00 58.16 224 THR A CA 1
ATOM 1846 C C . THR A 1 224 ? -22.305 27.894 -18.634 1.00 58.16 224 THR A C 1
ATOM 1848 O O . THR A 1 224 ? -22.775 29.021 -18.799 1.00 58.16 224 THR A O 1
ATOM 1851 N N . ASN A 1 225 ? -23.032 26.895 -18.116 1.00 61.16 225 ASN A N 1
ATOM 1852 C CA . ASN A 1 225 ? -24.456 27.023 -17.830 1.00 61.16 225 ASN A CA 1
ATOM 1853 C C . ASN A 1 225 ? -24.699 27.979 -16.655 1.00 61.16 225 ASN A C 1
ATOM 1855 O O . ASN A 1 225 ? -24.605 27.604 -15.489 1.00 61.16 225 ASN A O 1
ATOM 1859 N N . ALA A 1 226 ? -25.084 29.212 -16.978 1.00 51.22 226 ALA A N 1
ATOM 1860 C CA . ALA A 1 226 ? -25.365 30.286 -16.025 1.00 51.22 226 ALA A CA 1
ATOM 1861 C C . ALA A 1 226 ? -26.578 30.032 -15.100 1.00 51.22 226 ALA A C 1
ATOM 1863 O O . ALA A 1 226 ? -26.914 30.896 -14.296 1.00 51.22 226 ALA A O 1
ATOM 1864 N N . LYS A 1 227 ? -27.263 28.884 -15.227 1.00 54.06 227 LYS A N 1
ATOM 1865 C CA . LYS A 1 227 ? -28.424 28.498 -14.407 1.00 54.06 227 LYS A CA 1
ATOM 1866 C C . LYS A 1 227 ? -28.123 27.447 -13.328 1.00 54.06 227 LYS A C 1
ATOM 1868 O O . LYS A 1 227 ? -29.048 27.053 -12.623 1.00 54.06 227 LYS A O 1
ATOM 1873 N N . ALA A 1 228 ? -26.889 26.953 -13.219 1.00 57.94 228 ALA A N 1
ATOM 1874 C CA . ALA A 1 228 ? -26.522 26.006 -12.165 1.00 57.94 228 ALA A CA 1
ATOM 1875 C C . ALA A 1 228 ? -26.280 26.724 -10.824 1.00 57.94 228 ALA A C 1
ATOM 1877 O O . ALA A 1 228 ? -25.913 27.898 -10.801 1.00 57.94 228 ALA A O 1
ATOM 1878 N N . ASN A 1 229 ? -26.483 26.007 -9.716 1.00 61.31 229 ASN A N 1
ATOM 1879 C CA . ASN A 1 229 ? -26.091 26.448 -8.377 1.00 61.31 229 ASN A CA 1
ATOM 1880 C C . ASN A 1 229 ? -24.607 26.859 -8.370 1.00 61.31 229 ASN A C 1
ATOM 1882 O O . ASN A 1 229 ? -23.757 26.144 -8.900 1.00 61.31 229 ASN A O 1
ATOM 1886 N N . GLU A 1 230 ? -24.307 28.009 -7.767 1.00 62.34 230 GLU A N 1
ATOM 1887 C CA . GLU A 1 230 ? -22.979 28.629 -7.753 1.00 62.34 230 GLU A CA 1
ATOM 1888 C C . GLU A 1 230 ? -21.903 27.701 -7.170 1.00 62.34 230 GLU A C 1
ATOM 1890 O O . GLU A 1 230 ? -20.801 27.633 -7.712 1.00 62.34 230 GLU A O 1
ATOM 1895 N N . LYS A 1 231 ? -22.240 26.910 -6.142 1.00 61.88 231 LYS A N 1
ATOM 1896 C CA . LYS A 1 231 ? -21.311 25.943 -5.536 1.00 61.88 231 LYS A CA 1
ATOM 1897 C C . LYS A 1 231 ? -20.969 24.790 -6.487 1.00 61.88 231 LYS A C 1
ATOM 1899 O O . LYS A 1 231 ? -19.795 24.529 -6.730 1.00 61.88 231 LYS A O 1
ATOM 1904 N N . ASP A 1 232 ? -21.981 24.175 -7.097 1.00 62.88 232 ASP A N 1
ATOM 1905 C CA . ASP A 1 232 ? -21.796 23.054 -8.033 1.00 62.88 232 ASP A CA 1
ATOM 1906 C C . ASP A 1 232 ? -21.040 23.497 -9.297 1.00 62.88 232 ASP A C 1
ATOM 1908 O O . ASP A 1 232 ? -20.260 22.744 -9.879 1.00 62.88 232 ASP A O 1
ATOM 1912 N N . LEU A 1 233 ? -21.241 24.749 -9.716 1.00 65.00 233 LEU A N 1
ATOM 1913 C CA . LEU A 1 233 ? -20.547 25.350 -10.850 1.00 65.00 233 LEU A CA 1
ATOM 1914 C C . LEU A 1 233 ? -19.058 25.589 -10.552 1.00 65.00 233 LEU A C 1
ATOM 1916 O O . LEU A 1 233 ? -18.219 25.368 -11.429 1.00 65.00 233 LEU A O 1
ATOM 1920 N N . VAL A 1 234 ? -18.723 26.044 -9.339 1.00 64.94 234 VAL A N 1
ATOM 1921 C CA . VAL A 1 234 ? -17.332 26.224 -8.894 1.00 64.94 234 VAL A CA 1
ATOM 1922 C C . VAL A 1 234 ? -16.633 24.872 -8.803 1.00 64.94 234 VAL A C 1
ATOM 1924 O O . VAL A 1 234 ? -15.577 24.710 -9.413 1.00 64.94 234 VAL A O 1
ATOM 1927 N N . ASP A 1 235 ? -17.250 23.885 -8.154 1.00 62.59 235 ASP A N 1
ATOM 1928 C CA . ASP A 1 235 ? -16.677 22.545 -8.004 1.00 62.59 235 ASP A CA 1
ATOM 1929 C C . ASP A 1 235 ? -16.446 21.879 -9.372 1.00 62.59 235 ASP A C 1
ATOM 1931 O O . ASP A 1 235 ? -15.382 21.303 -9.619 1.00 62.59 235 ASP A O 1
ATOM 1935 N N . LEU A 1 236 ? -17.377 22.038 -10.320 1.00 62.81 236 LEU A N 1
ATOM 1936 C CA . LEU A 1 236 ? -17.235 21.524 -11.686 1.00 62.81 236 LEU A CA 1
ATOM 1937 C C . LEU A 1 236 ? -16.117 22.234 -12.471 1.00 62.81 236 LEU A C 1
ATOM 1939 O O . LEU A 1 236 ? -15.354 21.584 -13.187 1.00 62.81 236 LEU A O 1
ATOM 1943 N N . ARG A 1 237 ? -15.988 23.561 -12.334 1.00 67.56 237 ARG A N 1
ATOM 1944 C CA . ARG A 1 237 ? -14.931 24.356 -12.991 1.00 67.56 237 ARG A CA 1
ATOM 1945 C C . ARG A 1 237 ? -13.548 24.038 -12.443 1.00 67.56 237 ARG A C 1
ATOM 1947 O O . ARG A 1 237 ? -12.606 23.906 -13.227 1.00 67.56 237 ARG A O 1
ATOM 1954 N N . VAL A 1 238 ? -13.431 23.904 -11.124 1.00 65.62 238 VAL A N 1
ATOM 1955 C CA . VAL A 1 238 ? -12.189 23.519 -10.446 1.00 65.62 238 VAL A CA 1
ATOM 1956 C C . VAL A 1 238 ? -11.809 22.093 -10.836 1.00 65.62 238 VAL A C 1
ATOM 1958 O O . VAL A 1 238 ? -10.670 21.873 -11.240 1.00 65.62 238 VAL A O 1
ATOM 1961 N N . SER A 1 239 ? -12.766 21.160 -10.847 1.00 60.50 239 SER A N 1
ATOM 1962 C CA . SER A 1 239 ? -12.525 19.767 -11.252 1.00 60.50 239 SER A CA 1
ATOM 1963 C C . SER A 1 239 ? -12.064 19.658 -12.707 1.00 60.50 239 SER A C 1
ATOM 1965 O O . SER A 1 239 ? -11.071 18.997 -13.007 1.00 60.50 239 SER A O 1
ATOM 1967 N N . PHE A 1 240 ? -12.734 20.364 -13.622 1.00 67.81 240 PHE A N 1
ATOM 1968 C CA . PHE A 1 240 ? -12.366 20.390 -15.038 1.00 67.81 240 PHE A CA 1
ATOM 1969 C C . PHE A 1 240 ? -10.986 21.019 -15.272 1.00 67.81 240 PHE A C 1
ATOM 1971 O O . PHE A 1 240 ? -10.174 20.480 -16.025 1.00 67.81 240 PHE A O 1
ATOM 1978 N N . SER A 1 241 ? -10.693 22.131 -14.594 1.00 66.12 241 SER A N 1
ATOM 1979 C CA . SER A 1 241 ? -9.391 22.802 -14.691 1.00 66.12 241 SER A CA 1
ATOM 1980 C C . SER A 1 241 ? -8.278 21.928 -14.117 1.00 66.12 241 SER A C 1
ATOM 1982 O O . SER A 1 241 ? -7.252 21.740 -14.768 1.00 66.12 241 SER A O 1
ATOM 1984 N N . GLY A 1 242 ? -8.506 21.332 -12.944 1.00 61.16 242 GLY A N 1
ATOM 1985 C CA . GLY A 1 242 ? -7.588 20.394 -12.307 1.00 61.16 242 GLY A CA 1
ATOM 1986 C C . GLY A 1 242 ? -7.302 19.187 -13.196 1.00 61.16 242 GLY A C 1
ATOM 1987 O O . GLY A 1 242 ? -6.145 18.828 -13.375 1.00 61.16 242 GLY A O 1
ATOM 1988 N N . MET A 1 243 ? -8.321 18.614 -13.839 1.00 66.19 243 MET A N 1
ATOM 1989 C CA . MET A 1 243 ? -8.138 17.525 -14.798 1.00 66.19 243 MET A CA 1
ATOM 1990 C C . MET A 1 243 ? -7.256 17.935 -15.983 1.00 66.19 243 MET A C 1
ATOM 1992 O O . MET A 1 243 ? -6.312 17.213 -16.308 1.00 66.19 243 MET A O 1
ATOM 1996 N N . ILE A 1 244 ? -7.545 19.062 -16.648 1.00 63.41 244 ILE A N 1
ATOM 1997 C CA . ILE A 1 244 ? -6.753 19.466 -17.816 1.00 63.41 244 ILE A CA 1
ATOM 1998 C C . ILE A 1 244 ? -5.312 19.765 -17.403 1.00 63.41 244 ILE A C 1
ATOM 2000 O O . ILE A 1 244 ? -4.385 19.303 -18.065 1.00 63.41 244 ILE A O 1
ATOM 2004 N N . ILE A 1 245 ? -5.109 20.492 -16.303 1.00 61.41 245 ILE A N 1
ATOM 2005 C CA . ILE A 1 245 ? -3.773 20.826 -15.797 1.00 61.41 245 ILE A CA 1
ATOM 2006 C C . ILE A 1 245 ? -2.995 19.547 -15.481 1.00 61.41 245 ILE A C 1
ATOM 2008 O O . ILE A 1 245 ? -1.887 19.373 -15.986 1.00 61.41 245 ILE A O 1
ATOM 2012 N N . THR A 1 246 ? -3.592 18.622 -14.729 1.00 58.59 246 THR A N 1
ATOM 2013 C CA . THR A 1 246 ? -2.987 17.332 -14.382 1.00 58.59 246 THR A CA 1
ATOM 2014 C C . THR A 1 246 ? -2.654 16.523 -15.632 1.00 58.59 246 THR A C 1
ATOM 2016 O O . THR A 1 246 ? -1.531 16.043 -15.778 1.00 58.59 246 THR A O 1
ATOM 2019 N N . ARG A 1 247 ? -3.565 16.430 -16.608 1.00 61.75 247 ARG A N 1
ATOM 2020 C CA . ARG A 1 247 ? -3.323 15.683 -17.851 1.00 61.75 247 ARG A CA 1
ATOM 2021 C C . ARG A 1 247 ? -2.221 16.319 -18.701 1.00 61.75 247 ARG A C 1
ATOM 2023 O O . ARG A 1 247 ? -1.362 15.596 -19.197 1.00 61.75 247 ARG A O 1
ATOM 2030 N N . MET A 1 248 ? -2.176 17.645 -18.807 1.00 59.62 248 MET A N 1
ATOM 2031 C CA . MET A 1 248 ? -1.123 18.371 -19.531 1.00 59.62 248 MET A CA 1
ATOM 2032 C C . MET A 1 248 ? 0.238 18.252 -18.841 1.00 59.62 248 MET A C 1
ATOM 2034 O O . MET A 1 248 ? 1.251 18.045 -19.511 1.00 59.62 248 MET A O 1
ATOM 2038 N N . TYR A 1 249 ? 0.259 18.315 -17.509 1.00 58.44 249 TYR A N 1
ATOM 2039 C CA . TYR A 1 249 ? 1.451 18.061 -16.705 1.00 58.44 249 TYR A CA 1
ATOM 2040 C C . TYR A 1 249 ? 1.960 16.633 -16.929 1.00 58.44 249 TYR A C 1
ATOM 2042 O O . TYR A 1 249 ? 3.142 16.418 -17.191 1.00 58.44 249 TYR A O 1
ATOM 2050 N N . HIS A 1 250 ? 1.054 15.654 -16.943 1.00 53.25 250 HIS A N 1
ATOM 2051 C CA . HIS A 1 250 ? 1.400 14.268 -17.222 1.00 53.25 250 HIS A CA 1
ATOM 2052 C C . HIS A 1 250 ? 1.846 14.018 -18.666 1.00 53.25 250 HIS A C 1
ATOM 2054 O O . HIS A 1 250 ? 2.685 13.148 -18.878 1.00 53.25 250 HIS A O 1
ATOM 2060 N N . ILE A 1 251 ? 1.297 14.711 -19.669 1.00 53.09 251 ILE A N 1
ATOM 2061 C CA . ILE A 1 251 ? 1.777 14.591 -21.055 1.00 53.09 251 ILE A CA 1
ATOM 2062 C C . ILE A 1 251 ? 3.204 15.126 -21.129 1.00 53.09 251 ILE A C 1
ATOM 2064 O O . ILE A 1 251 ? 4.083 14.371 -21.535 1.00 53.09 251 ILE A O 1
ATOM 2068 N N . ARG A 1 252 ? 3.456 16.342 -20.619 1.00 49.75 252 ARG A N 1
ATOM 2069 C CA . ARG A 1 252 ? 4.799 16.951 -20.578 1.00 49.75 252 ARG A CA 1
ATOM 2070 C C . ARG A 1 252 ? 5.837 16.101 -19.848 1.00 49.75 252 ARG A C 1
ATOM 2072 O O . ARG A 1 252 ? 7.003 16.143 -20.215 1.00 49.75 252 ARG A O 1
ATOM 2079 N N . ALA A 1 253 ? 5.424 15.341 -18.835 1.00 43.75 253 ALA A N 1
ATOM 2080 C CA . ALA A 1 253 ? 6.303 14.428 -18.107 1.00 43.75 253 ALA A CA 1
ATOM 2081 C C . ALA A 1 253 ? 6.688 13.163 -18.902 1.00 43.75 253 ALA A C 1
ATOM 2083 O O . ALA A 1 253 ? 7.586 12.442 -18.484 1.00 43.75 253 ALA A O 1
ATOM 2084 N N . SER A 1 254 ? 6.004 12.870 -20.015 1.00 41.16 254 SER A N 1
ATOM 2085 C CA . SER A 1 254 ? 6.201 11.648 -20.816 1.00 41.16 254 SER A CA 1
ATOM 2086 C C . SER A 1 254 ? 6.641 11.906 -22.259 1.00 41.16 254 SER A C 1
ATOM 2088 O O . SER A 1 254 ? 7.349 11.088 -22.834 1.00 41.16 254 SER A O 1
ATOM 2090 N N . ARG A 1 255 ? 6.240 13.033 -22.854 1.00 54.00 255 ARG A N 1
ATOM 2091 C CA . ARG A 1 255 ? 6.637 13.471 -24.196 1.00 54.00 255 ARG A CA 1
ATOM 2092 C C . ARG A 1 255 ? 6.403 14.969 -24.366 1.00 54.00 255 ARG A C 1
ATOM 2094 O O . ARG A 1 255 ? 5.655 15.586 -23.607 1.00 54.00 255 ARG A O 1
ATOM 2101 N N . GLU A 1 256 ? 6.989 15.551 -25.404 1.00 56.19 256 GLU A N 1
ATOM 2102 C CA . GLU A 1 256 ? 6.656 16.922 -25.786 1.00 56.19 256 GLU A CA 1
ATOM 2103 C C . GLU A 1 256 ? 5.188 17.043 -26.230 1.00 56.19 256 GLU A C 1
ATOM 2105 O O . GLU A 1 256 ? 4.575 16.096 -26.746 1.00 56.19 256 GLU A O 1
ATOM 2110 N N . LEU A 1 257 ? 4.615 18.228 -25.993 1.00 59.00 257 LEU A N 1
ATOM 2111 C CA . LEU A 1 257 ? 3.258 18.552 -26.420 1.00 59.00 257 LEU A CA 1
ATOM 2112 C C . LEU A 1 257 ? 3.227 18.656 -27.944 1.00 59.00 257 LEU A C 1
ATOM 2114 O O . LEU A 1 257 ? 4.060 19.329 -28.549 1.00 59.00 257 LEU A O 1
ATOM 2118 N N . ASN A 1 258 ? 2.233 18.036 -28.569 1.00 55.00 258 ASN A N 1
ATOM 2119 C CA . ASN A 1 258 ? 1.993 18.243 -29.993 1.00 55.00 258 ASN A CA 1
ATOM 2120 C C . ASN A 1 258 ? 1.404 19.650 -30.245 1.00 55.00 258 ASN A C 1
ATOM 2122 O O . ASN A 1 258 ? 1.106 20.404 -29.314 1.00 55.00 258 ASN A O 1
ATOM 2126 N N . GLN A 1 259 ? 1.234 20.038 -31.512 1.00 53.75 259 GLN A N 1
ATOM 2127 C CA . GLN A 1 259 ? 0.758 21.386 -31.861 1.00 53.75 259 GLN A CA 1
ATOM 2128 C C . GLN A 1 259 ? -0.610 21.724 -31.249 1.00 53.75 259 GLN A C 1
ATOM 2130 O O . GLN A 1 259 ? -0.805 22.836 -30.761 1.00 53.75 259 GLN A O 1
ATOM 2135 N N . VAL A 1 260 ? -1.542 20.769 -31.232 1.00 55.88 260 VAL A N 1
ATOM 2136 C CA . VAL A 1 260 ? -2.895 20.972 -30.693 1.00 55.88 260 VAL A CA 1
ATOM 2137 C C . VAL A 1 260 ? -2.848 21.158 -29.175 1.00 55.88 260 VAL A C 1
ATOM 2139 O O . VAL A 1 260 ? -3.444 22.092 -28.637 1.00 55.88 260 VAL A O 1
ATOM 2142 N N . GLU A 1 261 ? -2.075 20.320 -28.489 1.00 58.12 261 GLU A N 1
ATOM 2143 C CA . GLU A 1 261 ? -1.845 20.393 -27.046 1.00 58.12 261 GLU A CA 1
ATOM 2144 C C . GLU A 1 261 ? -1.125 21.694 -26.654 1.00 58.12 261 GLU A C 1
ATOM 2146 O O . GLU A 1 261 ? -1.486 22.336 -25.671 1.00 58.12 261 GLU A O 1
ATOM 2151 N N . THR A 1 262 ? -0.158 22.144 -27.454 1.00 62.28 262 THR A N 1
ATOM 2152 C CA . THR A 1 262 ? 0.568 23.403 -27.222 1.00 62.28 262 THR A CA 1
ATOM 2153 C C . THR A 1 262 ? -0.368 24.610 -27.287 1.00 62.28 262 THR A C 1
ATOM 2155 O O . THR A 1 262 ? -0.336 25.472 -26.407 1.00 62.28 262 THR A O 1
ATOM 2158 N N . ILE A 1 263 ? -1.255 24.654 -28.285 1.00 63.88 263 ILE A N 1
ATOM 2159 C CA . ILE A 1 263 ? -2.264 25.716 -28.419 1.00 63.88 263 ILE A CA 1
ATOM 2160 C C . ILE A 1 263 ? -3.232 25.695 -27.229 1.00 63.88 263 ILE A C 1
ATOM 2162 O O . ILE A 1 263 ? -3.599 26.749 -26.703 1.00 63.88 263 ILE A O 1
ATOM 2166 N N . LEU A 1 264 ? -3.641 24.506 -26.781 1.00 59.59 264 LEU A N 1
ATOM 2167 C CA . LEU A 1 264 ? -4.504 24.353 -25.612 1.00 59.59 264 LEU A CA 1
ATOM 2168 C C . LEU A 1 264 ? -3.810 24.842 -24.328 1.00 59.59 264 LEU A C 1
ATOM 2170 O O . LEU A 1 264 ? -4.410 25.604 -23.570 1.00 59.59 264 LEU A O 1
ATOM 2174 N N . ALA A 1 265 ? -2.541 24.479 -24.117 1.00 60.59 265 ALA A N 1
ATOM 2175 C CA . ALA A 1 265 ? -1.738 24.925 -22.976 1.00 60.59 265 ALA A CA 1
ATOM 2176 C C . ALA A 1 265 ? -1.639 26.453 -22.912 1.00 60.59 265 ALA A C 1
ATOM 2178 O O . ALA A 1 265 ? -1.866 27.045 -21.859 1.00 60.59 265 ALA A O 1
ATOM 2179 N N . GLN A 1 266 ? -1.345 27.095 -24.046 1.00 64.44 266 GLN A N 1
ATOM 2180 C CA . GLN A 1 266 ? -1.227 28.551 -24.144 1.00 64.44 266 GLN A CA 1
ATOM 2181 C C . GLN A 1 266 ? -2.544 29.257 -23.812 1.00 64.44 266 GLN A C 1
ATOM 2183 O O . GLN A 1 266 ? -2.545 30.262 -23.103 1.00 64.44 266 GLN A O 1
ATOM 2188 N N . LYS A 1 267 ? -3.676 28.716 -24.278 1.00 58.06 267 LYS A N 1
ATOM 2189 C CA . LYS A 1 267 ? -5.002 29.263 -23.956 1.00 58.06 267 LYS A CA 1
ATOM 2190 C C . LYS A 1 267 ? -5.313 29.164 -22.465 1.00 58.06 267 LYS A C 1
ATOM 2192 O O . LYS A 1 267 ? -5.809 30.128 -21.895 1.00 58.06 267 LYS A O 1
ATOM 2197 N N . ILE A 1 268 ? -4.991 28.035 -21.836 1.00 60.91 268 ILE A N 1
ATOM 2198 C CA . ILE A 1 268 ? -5.193 27.835 -20.395 1.00 60.91 268 ILE A CA 1
ATOM 2199 C C . ILE A 1 268 ? -4.305 28.783 -19.591 1.00 60.91 268 ILE A C 1
ATOM 2201 O O . ILE A 1 268 ? -4.792 29.434 -18.673 1.00 60.91 268 ILE A O 1
ATOM 2205 N N . TYR A 1 269 ? -3.034 28.918 -19.972 1.00 59.97 269 TYR A N 1
ATOM 2206 C CA . TYR A 1 269 ? -2.090 29.821 -19.315 1.00 59.97 269 TYR A CA 1
ATOM 2207 C C . TYR A 1 269 ? -2.568 31.280 -19.374 1.00 59.97 269 TYR A C 1
ATOM 2209 O O . TYR A 1 269 ? -2.659 31.950 -18.349 1.00 59.97 269 TYR A O 1
ATOM 2217 N N . ALA A 1 270 ? -3.005 31.737 -20.552 1.00 61.47 270 ALA A N 1
ATOM 2218 C CA . ALA A 1 270 ? -3.567 33.075 -20.730 1.00 61.47 270 ALA A CA 1
ATOM 2219 C C . ALA A 1 270 ? -4.873 33.296 -19.941 1.00 61.47 270 ALA A C 1
ATOM 2221 O O . ALA A 1 270 ? -5.175 34.418 -19.535 1.00 61.47 270 ALA A O 1
ATOM 2222 N N . SER A 1 271 ? -5.674 32.247 -19.734 1.00 52.97 271 SER A N 1
ATOM 2223 C CA . SER A 1 271 ? -6.875 32.308 -18.895 1.00 52.97 271 SER A CA 1
ATOM 2224 C C . SER A 1 271 ? -6.545 32.389 -17.403 1.00 52.97 271 SER A C 1
ATOM 2226 O O . SER A 1 271 ? -7.228 33.118 -16.688 1.00 52.97 271 SER A O 1
ATOM 2228 N N . LEU A 1 272 ? -5.499 31.696 -16.942 1.00 54.94 272 LEU A N 1
ATOM 2229 C CA . LEU A 1 272 ? -5.028 31.749 -15.554 1.00 54.94 272 LEU A CA 1
ATOM 2230 C C . LEU A 1 272 ? -4.422 33.117 -15.210 1.00 54.94 272 LEU A C 1
ATOM 2232 O O . LEU A 1 272 ? -4.764 33.679 -14.174 1.00 54.94 272 LEU A O 1
ATOM 2236 N N . GLU A 1 273 ? -3.614 33.701 -16.100 1.00 55.84 273 GLU A N 1
ATOM 2237 C CA . GLU A 1 273 ? -3.066 35.057 -15.910 1.00 55.84 273 GLU A CA 1
ATOM 2238 C C . GLU A 1 273 ? -4.166 36.126 -15.841 1.00 55.84 273 GLU A C 1
ATOM 2240 O O . GLU A 1 273 ? -4.094 37.067 -15.053 1.00 55.84 273 GLU A O 1
ATOM 2245 N N . LYS A 1 274 ? -5.232 35.974 -16.637 1.00 51.09 274 LYS A N 1
ATOM 2246 C CA . LYS A 1 274 ? -6.379 36.892 -16.604 1.00 51.09 274 LYS A CA 1
ATOM 2247 C C . LYS A 1 274 ? -7.216 36.759 -15.335 1.00 51.09 274 LYS A C 1
ATOM 2249 O O . LYS A 1 274 ? -7.837 37.741 -14.939 1.00 51.09 274 LYS A O 1
ATOM 2254 N N . ALA A 1 275 ? -7.234 35.584 -14.709 1.00 50.78 275 ALA A N 1
ATOM 2255 C CA . ALA A 1 275 ? -8.098 35.295 -13.570 1.00 50.78 275 ALA A CA 1
ATOM 2256 C C . ALA A 1 275 ? -7.691 36.005 -12.266 1.00 50.78 275 ALA A C 1
ATOM 2258 O O . ALA A 1 275 ? -8.497 35.977 -11.343 1.00 50.78 275 ALA A O 1
ATOM 2259 N N . HIS A 1 276 ? -6.509 36.646 -12.188 1.00 43.84 276 HIS A N 1
ATOM 2260 C CA . HIS A 1 276 ? -5.993 37.317 -10.977 1.00 43.84 276 HIS A CA 1
ATOM 2261 C C . HIS A 1 276 ? -6.317 36.518 -9.705 1.00 43.84 276 HIS A C 1
ATOM 2263 O O . HIS A 1 276 ? -6.995 36.997 -8.796 1.00 43.84 276 HIS A O 1
ATOM 2269 N N . LEU A 1 277 ? -5.881 35.258 -9.678 1.00 40.38 277 LEU A N 1
ATOM 2270 C CA . LEU A 1 277 ? -5.872 34.497 -8.437 1.00 40.38 277 LEU A CA 1
ATOM 2271 C C . LEU A 1 277 ? -4.779 35.106 -7.537 1.00 40.38 277 LEU A C 1
ATOM 2273 O O . LEU A 1 277 ? -3.681 35.343 -8.050 1.00 40.38 277 LEU A O 1
ATOM 2277 N N . PRO A 1 278 ? -5.087 35.436 -6.270 1.00 35.00 278 PRO A N 1
ATOM 2278 C CA . PRO A 1 278 ? -4.108 35.972 -5.326 1.00 35.00 278 PRO A CA 1
ATOM 2279 C C . PRO A 1 278 ? -2.949 35.004 -5.065 1.00 35.00 278 PRO A C 1
ATOM 2281 O O . PRO A 1 278 ? -3.158 33.774 -5.187 1.00 35.00 278 PRO A O 1
#

Organism: NCBI:txid1348616

Foldseek 3Di:
DPPPPPLCLLLCCLVPVVVSLVVDVVVVVVLVVCVVPVPDVSLVVLLVCCQPPRVVPDALQVLLVRLLSLLCQQPDPPRGSSSVSSSVSSLLSNLLRVLQVVPLDVLLAAADDQPPPPSHPDTLVSLLVSLPDPGPVSVVSVVSSLVSNCVNNVDDVVSSVSSLVNHCVSRVSSVPDCQDCPDPRDDDDDVCCVPVLLVVLVVLVSCVVVVVVVSVVVLVCVLVVPPDDPVVNVVNVCSNLVNLVVVLVVCVVPDDDDPVSVVVVVVSVVVVVVVPDD